Protein AF-A0A8T5RHP3-F1 (afdb_monomer)

Structure (mmCIF, N/CA/C/O backbone):
data_AF-A0A8T5RHP3-F1
#
_entry.id   AF-A0A8T5RHP3-F1
#
loop_
_atom_site.group_PDB
_atom_site.id
_atom_site.type_symbol
_atom_site.label_atom_id
_atom_site.label_alt_id
_atom_site.label_comp_id
_atom_site.label_asym_id
_atom_site.label_entity_id
_atom_site.label_seq_id
_atom_site.pdbx_PDB_ins_code
_atom_site.Cartn_x
_atom_site.Cartn_y
_atom_site.Cartn_z
_atom_site.occupancy
_atom_site.B_iso_or_equiv
_atom_site.auth_seq_id
_atom_site.auth_comp_id
_atom_site.auth_asym_id
_atom_site.auth_atom_id
_atom_site.pdbx_PDB_model_num
ATOM 1 N N . MET A 1 1 ? 2.870 8.423 -18.802 1.00 62.84 1 MET A N 1
ATOM 2 C CA . MET A 1 1 ? 1.723 9.366 -18.897 1.00 62.84 1 MET A CA 1
ATOM 3 C C . MET A 1 1 ? 0.392 8.752 -18.457 1.00 62.84 1 MET A C 1
ATOM 5 O O . MET A 1 1 ? -0.281 9.373 -17.650 1.00 62.84 1 MET A O 1
ATOM 9 N N . ILE A 1 2 ? 0.019 7.544 -18.900 1.00 67.19 2 ILE A N 1
ATOM 10 C CA . ILE A 1 2 ? -1.266 6.898 -18.538 1.00 67.19 2 ILE A CA 1
ATOM 11 C C . ILE A 1 2 ? -1.497 6.760 -17.023 1.00 67.19 2 ILE A C 1
ATOM 13 O O . ILE A 1 2 ? -2.566 7.125 -16.545 1.00 67.19 2 ILE A O 1
ATOM 17 N N . ASN A 1 3 ? -0.492 6.339 -16.250 1.00 66.88 3 ASN A N 1
ATOM 18 C CA . ASN A 1 3 ? -0.630 6.206 -14.790 1.00 66.88 3 ASN A CA 1
ATOM 19 C C . ASN A 1 3 ? -0.923 7.544 -14.092 1.00 66.88 3 ASN A C 1
ATOM 21 O O . ASN A 1 3 ? -1.651 7.577 -13.105 1.00 66.88 3 ASN A O 1
ATOM 25 N N . TRP A 1 4 ? -0.428 8.653 -14.645 1.00 73.12 4 TRP A N 1
ATOM 26 C CA . TRP A 1 4 ? -0.701 10.004 -14.148 1.00 73.12 4 TRP A CA 1
ATOM 27 C C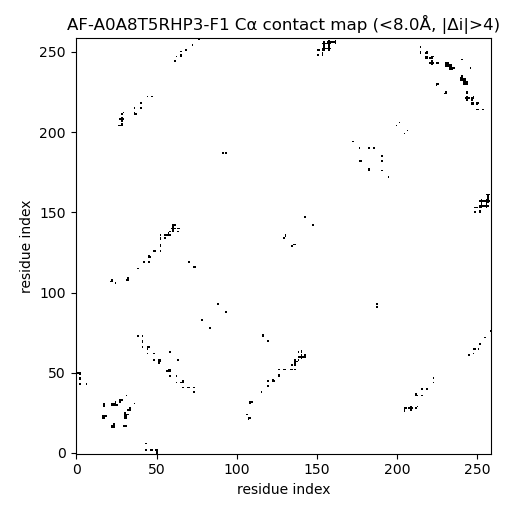 . TRP A 1 4 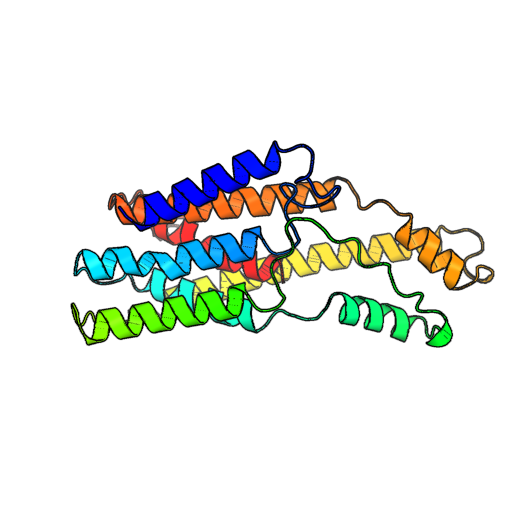? -2.092 10.491 -14.527 1.00 73.12 4 TRP A C 1
ATOM 29 O O . TRP A 1 4 ? -2.729 11.180 -13.740 1.00 73.12 4 TRP A O 1
ATOM 39 N N . ILE A 1 5 ? -2.589 10.090 -15.697 1.00 75.56 5 ILE A N 1
ATOM 40 C CA . ILE A 1 5 ? -3.966 10.364 -16.110 1.00 75.56 5 ILE A CA 1
ATOM 41 C C . ILE A 1 5 ? -4.929 9.592 -15.205 1.00 75.56 5 ILE A C 1
ATOM 43 O O . ILE A 1 5 ? -5.842 10.187 -14.645 1.00 75.56 5 ILE A O 1
ATOM 47 N N . ILE A 1 6 ? -4.691 8.296 -14.983 1.00 69.75 6 ILE A N 1
ATOM 48 C CA . ILE A 1 6 ? -5.521 7.465 -14.100 1.00 69.75 6 ILE A CA 1
ATOM 49 C C . ILE A 1 6 ? -5.439 7.970 -12.657 1.00 69.75 6 ILE A C 1
ATOM 51 O O . ILE A 1 6 ? -6.472 8.191 -12.029 1.00 69.75 6 ILE A O 1
ATOM 55 N N . GLY A 1 7 ? -4.229 8.208 -12.144 1.00 72.69 7 GLY A N 1
ATOM 56 C CA . GLY A 1 7 ? -4.012 8.745 -10.801 1.00 72.69 7 GLY A CA 1
ATOM 57 C C . GLY A 1 7 ? -4.630 10.132 -10.618 1.00 72.69 7 GLY A C 1
ATOM 58 O O . GLY A 1 7 ? -5.253 10.389 -9.593 1.00 72.69 7 GLY A O 1
ATOM 59 N N . GLY A 1 8 ? -4.530 10.995 -11.631 1.00 75.81 8 GLY A N 1
ATOM 60 C CA . GLY A 1 8 ? -5.132 12.327 -11.659 1.00 75.81 8 GLY A CA 1
ATOM 61 C C . GLY A 1 8 ? -6.658 12.281 -11.677 1.00 75.81 8 GLY A C 1
ATOM 62 O O . GLY A 1 8 ? -7.287 12.935 -10.851 1.00 75.81 8 GLY A O 1
ATOM 63 N N . ILE A 1 9 ? -7.259 11.456 -12.542 1.00 78.88 9 ILE A N 1
ATOM 64 C CA . ILE A 1 9 ? -8.713 11.224 -12.575 1.00 78.88 9 ILE A CA 1
ATOM 65 C C . ILE A 1 9 ? -9.193 10.710 -11.216 1.00 78.88 9 ILE A C 1
ATOM 67 O O . ILE A 1 9 ? -10.188 11.206 -10.695 1.00 78.88 9 ILE A O 1
ATOM 71 N N . PHE A 1 10 ? -8.469 9.770 -10.603 1.00 71.06 10 PHE A N 1
ATOM 72 C CA . PHE A 1 10 ? -8.808 9.251 -9.278 1.00 71.06 10 PHE A CA 1
ATOM 73 C C . PHE A 1 10 ? -8.688 10.306 -8.176 1.00 71.06 10 PHE A C 1
ATOM 75 O O . PHE A 1 10 ? -9.570 10.393 -7.325 1.00 71.06 10 PHE A O 1
ATOM 82 N N . LEU A 1 11 ? -7.629 11.117 -8.183 1.00 73.25 11 LEU A N 1
ATOM 83 C CA . LEU A 1 11 ? -7.450 12.214 -7.229 1.00 73.25 11 LEU A CA 1
ATOM 84 C C . LEU A 1 11 ? -8.576 13.239 -7.350 1.00 73.25 11 LEU A C 1
ATOM 86 O O . LEU A 1 11 ? -9.179 13.605 -6.344 1.00 73.25 11 LEU A O 1
ATOM 90 N N . VAL A 1 12 ? -8.895 13.653 -8.577 1.00 76.19 12 VAL A N 1
ATOM 91 C CA . VAL A 1 12 ? -10.005 14.567 -8.867 1.00 76.19 12 VAL A CA 1
ATOM 92 C C . VAL A 1 12 ? -11.328 13.954 -8.412 1.00 76.19 12 VAL A C 1
ATOM 94 O O . VAL A 1 12 ? -12.097 14.618 -7.726 1.00 76.19 12 VAL A O 1
ATOM 97 N N . TRP A 1 13 ? -11.568 12.675 -8.701 1.00 77.75 13 TRP A N 1
ATOM 98 C CA . TRP A 1 13 ? -12.765 11.960 -8.263 1.00 77.75 13 TRP A CA 1
ATOM 99 C C . TRP A 1 13 ? -12.890 11.896 -6.734 1.00 77.75 13 TRP A C 1
ATOM 101 O O . TRP A 1 13 ? -13.970 12.140 -6.199 1.00 77.75 13 TRP A O 1
ATOM 111 N N . ILE A 1 14 ? -11.791 11.651 -6.012 1.00 70.75 14 ILE A N 1
ATOM 112 C CA . ILE A 1 14 ? -11.758 11.672 -4.540 1.00 70.75 14 ILE A CA 1
ATOM 113 C C . ILE A 1 14 ? -12.071 13.067 -4.004 1.00 70.75 14 ILE A C 1
ATOM 115 O O . ILE A 1 14 ? -12.852 13.199 -3.064 1.00 70.75 14 ILE A O 1
ATOM 119 N N . VAL A 1 15 ? -11.473 14.105 -4.591 1.00 71.12 15 VAL A N 1
ATOM 120 C CA . VAL A 1 15 ? -11.717 15.497 -4.200 1.00 71.12 15 VAL A CA 1
ATOM 121 C C . VAL A 1 15 ? -13.187 15.858 -4.431 1.00 71.12 15 VAL A C 1
ATOM 123 O O . VAL A 1 15 ? -13.833 16.348 -3.509 1.00 71.12 15 VAL A O 1
ATOM 126 N N . ILE A 1 16 ? -13.745 15.543 -5.602 1.00 75.25 16 ILE A N 1
ATOM 127 C CA . ILE A 1 16 ? -15.156 15.792 -5.934 1.00 75.25 16 ILE A CA 1
ATOM 128 C C . ILE A 1 16 ? -16.083 15.062 -4.959 1.00 75.25 16 ILE A C 1
ATOM 130 O O . ILE A 1 16 ? -16.964 15.688 -4.372 1.00 75.25 16 ILE A O 1
ATOM 134 N N . ASN A 1 17 ? -15.869 13.764 -4.728 1.00 68.75 17 ASN A N 1
ATOM 135 C CA . ASN A 1 17 ? -16.715 12.988 -3.818 1.00 68.75 17 ASN A CA 1
ATOM 136 C C . ASN A 1 17 ? -16.620 13.467 -2.371 1.00 68.75 17 ASN A C 1
ATOM 138 O O . ASN A 1 17 ? -17.617 13.427 -1.655 1.00 68.75 17 ASN A O 1
ATOM 142 N N . ARG A 1 18 ? -15.455 13.960 -1.943 1.00 66.19 18 ARG A N 1
ATOM 143 C CA . ARG A 1 18 ? -15.273 14.525 -0.604 1.00 66.19 18 ARG A CA 1
ATOM 144 C C . ARG A 1 18 ? -16.071 15.812 -0.395 1.00 66.19 18 ARG A C 1
ATOM 146 O O . ARG A 1 18 ? -16.533 16.057 0.715 1.00 66.19 18 ARG A O 1
ATOM 153 N N . PHE A 1 19 ? -16.196 16.640 -1.429 1.00 69.00 19 PHE A N 1
ATOM 154 C CA . PHE A 1 19 ? -16.951 17.894 -1.365 1.00 69.00 19 PHE A CA 1
ATOM 155 C C . PHE A 1 19 ? -18.428 17.739 -1.761 1.00 69.00 19 PHE A C 1
ATOM 157 O O . PHE A 1 19 ? -19.196 18.693 -1.637 1.00 69.00 19 PHE A O 1
ATOM 164 N N . SER A 1 20 ? -18.847 16.549 -2.198 1.00 67.25 20 SER A N 1
ATOM 165 C CA . SER A 1 20 ? -20.248 16.247 -2.487 1.00 67.25 20 SER A CA 1
ATOM 166 C C . SER A 1 20 ? -21.051 16.062 -1.194 1.00 67.25 20 SER A C 1
ATOM 168 O O . SER A 1 20 ? -20.592 15.404 -0.259 1.00 67.25 20 SER A O 1
ATOM 170 N N . ARG A 1 21 ? -22.270 16.621 -1.144 1.00 58.06 21 ARG A N 1
ATOM 171 C CA . ARG A 1 21 ? -23.157 16.596 0.038 1.00 58.06 21 ARG A CA 1
ATOM 172 C C . ARG A 1 21 ? -23.527 15.182 0.503 1.00 58.06 21 ARG A C 1
ATOM 174 O O . ARG A 1 21 ? -23.739 14.994 1.694 1.00 58.06 21 ARG A O 1
ATOM 181 N N . ASP A 1 22 ? -23.518 14.209 -0.406 1.00 61.59 22 ASP A N 1
ATOM 182 C CA . ASP A 1 22 ? -23.956 12.830 -0.139 1.00 61.59 22 ASP A CA 1
ATOM 183 C C . ASP A 1 22 ? -22.793 11.833 0.034 1.00 61.59 22 ASP A C 1
ATOM 185 O O . ASP A 1 22 ? -23.007 10.656 0.319 1.00 61.59 22 ASP A O 1
ATOM 189 N N . GLY A 1 23 ? -21.545 12.273 -0.170 1.00 54.34 23 GLY A N 1
ATOM 190 C CA . GLY A 1 23 ? -20.377 11.385 -0.228 1.00 54.34 23 GLY A CA 1
ATOM 191 C C . GLY A 1 23 ? -19.639 11.197 1.096 1.00 54.34 23 GLY A C 1
ATOM 192 O O . GLY A 1 23 ? -18.803 10.301 1.208 1.00 54.34 23 GLY A O 1
ATOM 193 N N . ASN A 1 24 ? -19.915 12.039 2.092 1.00 58.12 24 ASN A N 1
ATOM 194 C CA . ASN A 1 24 ? -19.127 12.086 3.314 1.00 58.12 24 ASN A CA 1
ATOM 195 C C . ASN A 1 24 ? -19.679 11.085 4.335 1.00 58.12 24 ASN A C 1
ATOM 197 O O . ASN A 1 24 ? -20.732 11.303 4.930 1.00 58.12 24 ASN A O 1
ATOM 201 N N . VAL A 1 25 ? -18.971 9.975 4.543 1.00 64.19 25 VAL A N 1
ATOM 202 C CA . VAL A 1 25 ? -19.300 9.070 5.647 1.00 64.19 25 VAL A CA 1
ATOM 203 C C . VAL A 1 25 ? -18.809 9.721 6.935 1.00 64.19 25 VAL A C 1
ATOM 205 O O . VAL A 1 25 ? -17.596 9.839 7.148 1.00 64.19 25 VAL A O 1
ATOM 208 N N . GLU A 1 26 ? -19.746 10.161 7.780 1.00 61.28 26 GLU A N 1
ATOM 209 C CA . GLU A 1 26 ? -19.419 10.696 9.100 1.00 61.28 26 GLU A CA 1
ATOM 210 C C . GLU A 1 26 ? -18.501 9.712 9.844 1.00 61.28 26 GLU A C 1
ATOM 212 O O . GLU A 1 26 ? -18.644 8.492 9.755 1.00 61.28 26 GLU A O 1
ATOM 217 N N . ASP A 1 27 ? -17.502 10.255 10.541 1.00 64.38 27 ASP A N 1
ATOM 218 C CA . ASP A 1 27 ? -16.540 9.505 11.353 1.00 64.38 27 ASP A CA 1
ATOM 219 C C . ASP A 1 27 ? -15.509 8.620 10.627 1.00 64.38 27 ASP A C 1
ATOM 221 O O . ASP A 1 27 ? -14.769 7.884 11.294 1.00 64.38 27 ASP A O 1
ATOM 225 N N . GLN A 1 28 ? -15.378 8.716 9.299 1.00 66.00 28 GLN A N 1
ATOM 226 C CA . GLN A 1 28 ? -14.381 7.948 8.541 1.00 66.00 28 GLN A CA 1
ATOM 227 C C . GLN A 1 28 ? -13.243 8.794 7.946 1.00 66.00 28 GLN A C 1
ATOM 229 O O . GLN A 1 28 ? -13.429 9.958 7.580 1.00 66.00 28 GLN A O 1
ATOM 234 N N . PRO A 1 29 ? -12.024 8.224 7.837 1.00 60.09 29 PRO A N 1
ATOM 235 C CA . PRO A 1 29 ? -10.878 8.957 7.329 1.00 60.09 29 PRO A CA 1
ATOM 236 C C . PRO A 1 29 ? -11.067 9.392 5.878 1.00 60.09 29 PRO A C 1
ATOM 238 O O . PRO A 1 29 ? -11.331 8.568 5.006 1.00 60.09 29 PRO A O 1
ATOM 241 N N . LEU A 1 30 ? -10.883 10.695 5.631 1.00 63.16 30 LEU A N 1
ATOM 242 C CA . LEU A 1 30 ? -11.125 11.364 4.342 1.00 63.16 30 LEU A CA 1
ATOM 243 C C . LEU A 1 30 ? -12.587 11.312 3.859 1.00 63.16 30 LEU A C 1
ATOM 245 O O . LEU A 1 30 ? -12.832 11.591 2.690 1.00 63.16 30 LEU A O 1
ATOM 249 N N . GLY A 1 31 ? -13.539 10.962 4.732 1.00 66.56 31 GLY A N 1
ATOM 250 C CA . GLY A 1 31 ? -14.938 10.753 4.348 1.00 66.56 31 GLY A CA 1
ATOM 251 C C . GLY A 1 31 ? -15.167 9.483 3.527 1.00 66.56 31 GLY A C 1
ATOM 252 O O . GLY A 1 31 ? -16.266 9.269 3.026 1.00 66.56 31 GLY A O 1
ATOM 253 N N . LEU A 1 32 ? -14.135 8.645 3.370 1.00 70.38 32 LEU A N 1
ATOM 254 C CA . LEU A 1 32 ? -14.169 7.453 2.529 1.00 70.38 32 LEU A CA 1
ATOM 255 C C . LEU A 1 32 ? -14.383 6.186 3.364 1.00 70.38 32 LEU A C 1
ATOM 257 O O . LEU A 1 32 ? -13.851 6.102 4.475 1.00 70.38 32 LEU A O 1
ATOM 261 N N . PRO A 1 33 ? -15.045 5.153 2.800 1.00 68.94 33 PR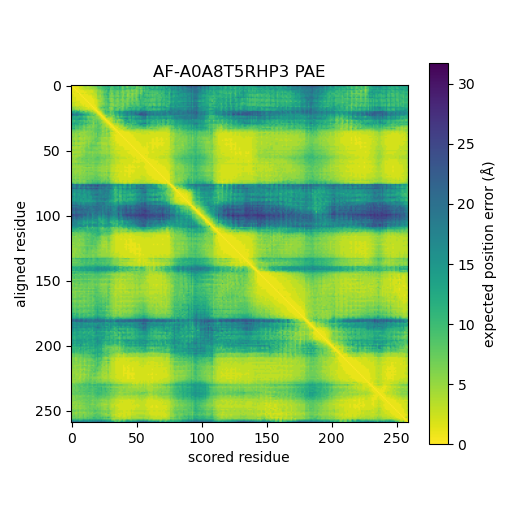O A N 1
ATOM 262 C CA . PRO A 1 33 ? -15.198 3.856 3.445 1.00 68.94 33 PRO A CA 1
ATOM 263 C C . PRO A 1 33 ? -13.869 3.287 3.961 1.00 68.94 33 PRO A C 1
ATOM 265 O O . PRO A 1 33 ? -12.815 3.420 3.318 1.00 68.94 33 PRO A O 1
ATOM 268 N N . ARG A 1 34 ? -13.908 2.589 5.099 1.00 70.50 34 ARG A N 1
ATOM 269 C CA . ARG A 1 34 ? -12.749 1.898 5.676 1.00 70.50 34 ARG A CA 1
ATOM 270 C C . ARG A 1 34 ? -12.065 1.029 4.619 1.00 70.50 34 ARG A C 1
ATOM 272 O O . ARG A 1 34 ? -12.685 0.210 3.950 1.00 70.50 34 ARG A O 1
ATOM 279 N N . GLY A 1 35 ? -10.754 1.219 4.480 1.00 77.62 35 GLY A N 1
ATOM 280 C CA . GLY A 1 35 ? -9.927 0.472 3.530 1.00 77.62 35 GLY A CA 1
ATOM 281 C C . GLY A 1 35 ? -9.809 1.103 2.140 1.00 77.62 35 GLY A C 1
ATOM 282 O O . GLY A 1 35 ? -8.958 0.655 1.378 1.00 77.62 35 GLY A O 1
ATOM 283 N N . THR A 1 36 ? -10.550 2.173 1.826 1.00 82.06 36 THR A N 1
ATOM 284 C CA . THR A 1 36 ? -10.473 2.837 0.508 1.00 82.06 36 THR A CA 1
ATOM 285 C C . THR A 1 36 ? -9.091 3.421 0.236 1.00 82.06 36 THR A C 1
ATOM 287 O O . THR A 1 36 ? -8.524 3.169 -0.818 1.00 82.06 36 THR A O 1
ATOM 290 N N . VAL A 1 37 ? -8.491 4.132 1.200 1.00 83.69 37 VAL A N 1
ATOM 291 C CA . VAL A 1 37 ? -7.138 4.701 1.022 1.00 83.69 37 VAL A CA 1
ATOM 292 C C . VAL A 1 37 ? -6.100 3.610 0.785 1.00 83.69 37 VAL A C 1
ATOM 294 O O . VAL A 1 37 ? -5.234 3.744 -0.069 1.00 83.69 37 VAL A O 1
ATOM 297 N N . ARG A 1 38 ? -6.217 2.498 1.513 1.00 87.75 38 ARG A N 1
ATOM 298 C CA . ARG A 1 38 ? -5.341 1.344 1.332 1.00 87.75 38 ARG A CA 1
ATOM 299 C C . ARG A 1 38 ? -5.513 0.737 -0.057 1.00 87.75 38 ARG A C 1
ATOM 301 O O . ARG A 1 38 ? -4.521 0.537 -0.739 1.00 87.75 38 ARG A O 1
ATOM 308 N N . ALA A 1 39 ? -6.755 0.504 -0.482 1.00 88.81 39 ALA A N 1
ATOM 309 C CA . ALA A 1 39 ? -7.066 0.025 -1.825 1.00 88.81 39 ALA A CA 1
ATOM 310 C C . ALA A 1 39 ? -6.497 0.953 -2.903 1.00 88.81 39 ALA A C 1
ATOM 312 O O . ALA A 1 39 ? -5.914 0.476 -3.868 1.00 88.81 39 ALA A O 1
ATOM 313 N N . LEU A 1 40 ? -6.611 2.266 -2.710 1.00 87.94 40 LEU A N 1
ATOM 314 C CA . LEU A 1 40 ? -6.076 3.266 -3.624 1.00 87.94 40 LEU A CA 1
ATOM 315 C C . LEU A 1 40 ? -4.548 3.206 -3.707 1.00 87.94 40 LEU A C 1
ATOM 317 O O . LEU A 1 40 ? -4.014 3.116 -4.806 1.00 87.94 40 LEU A O 1
ATOM 321 N N . ILE A 1 41 ? -3.855 3.207 -2.563 1.00 91.31 41 ILE A N 1
ATOM 322 C CA . ILE A 1 41 ? -2.394 3.053 -2.507 1.00 91.31 41 ILE A CA 1
ATOM 323 C C . ILE A 1 41 ? -1.984 1.767 -3.231 1.00 91.31 41 ILE A C 1
ATOM 325 O O . ILE A 1 41 ? -1.094 1.797 -4.076 1.00 91.31 41 ILE A O 1
ATOM 329 N N . THR A 1 42 ? -2.669 0.654 -2.953 1.00 92.88 42 THR A N 1
ATOM 330 C CA . THR A 1 42 ? -2.401 -0.625 -3.611 1.00 92.88 42 THR A CA 1
ATOM 331 C C . THR A 1 42 ? -2.595 -0.533 -5.123 1.00 92.88 42 THR A C 1
ATOM 333 O O . THR A 1 42 ? -1.710 -0.937 -5.864 1.00 92.88 42 THR A O 1
ATOM 336 N N . LEU A 1 43 ? -3.707 0.030 -5.600 1.00 92.50 43 LEU A N 1
ATOM 337 C CA . LEU A 1 43 ? -3.986 0.163 -7.033 1.00 92.50 43 LEU A CA 1
ATOM 338 C C . LEU A 1 43 ? -2.966 1.057 -7.743 1.00 92.50 43 LEU A C 1
ATOM 340 O O . LEU A 1 43 ? -2.506 0.711 -8.829 1.00 92.50 43 LEU A O 1
ATOM 344 N N . ILE A 1 44 ? -2.584 2.178 -7.131 1.00 92.56 44 ILE A N 1
ATOM 345 C CA . ILE A 1 44 ? -1.590 3.100 -7.688 1.00 92.56 44 ILE A CA 1
ATOM 346 C C . ILE A 1 44 ? -0.231 2.400 -7.825 1.00 92.56 44 ILE A C 1
ATOM 348 O O . ILE A 1 44 ? 0.375 2.448 -8.891 1.00 92.56 44 ILE A O 1
ATOM 352 N N . VAL A 1 45 ? 0.231 1.704 -6.783 1.00 94.75 45 VAL A N 1
ATOM 353 C CA . VAL A 1 45 ? 1.531 1.016 -6.815 1.00 94.75 45 VAL A CA 1
ATOM 354 C C . VAL A 1 45 ? 1.510 -0.179 -7.772 1.00 94.75 45 VAL A C 1
ATOM 356 O O . VAL A 1 45 ? 2.439 -0.347 -8.553 1.00 94.75 45 VAL A O 1
ATOM 359 N N . VAL A 1 46 ? 0.441 -0.981 -7.776 1.00 95.19 46 VAL A N 1
ATOM 360 C CA . VAL A 1 46 ? 0.323 -2.181 -8.628 1.00 95.19 46 VAL A CA 1
ATOM 361 C C . VAL A 1 46 ? 0.125 -1.836 -10.106 1.00 95.19 46 VAL A C 1
ATOM 363 O O . VAL A 1 46 ? 0.547 -2.604 -10.962 1.00 95.19 46 VAL A O 1
ATOM 366 N N . SER A 1 47 ? -0.460 -0.682 -10.433 1.00 94.50 47 SER A N 1
ATOM 367 C CA . SER A 1 47 ? -0.542 -0.194 -11.821 1.00 94.50 47 SER A CA 1
ATOM 368 C C . SER A 1 47 ? 0.729 0.520 -12.293 1.00 94.50 47 SER A C 1
ATOM 370 O O . SER A 1 47 ? 0.931 0.702 -13.496 1.00 94.50 47 SER A O 1
ATOM 372 N N . PHE A 1 48 ? 1.627 0.895 -11.379 1.00 94.81 48 PHE A N 1
ATOM 373 C CA . PHE A 1 48 ? 2.843 1.628 -11.720 1.00 94.81 48 PHE A CA 1
ATOM 374 C C . PHE A 1 48 ? 3.746 0.932 -12.766 1.00 94.81 48 PHE A C 1
ATOM 376 O O . PHE A 1 48 ? 4.203 1.624 -13.681 1.00 94.81 48 PHE A O 1
ATOM 383 N N . PRO A 1 49 ? 3.935 -0.408 -12.748 1.00 95.44 49 PRO A N 1
ATOM 384 C CA . PRO A 1 49 ? 4.733 -1.125 -13.746 1.00 95.44 49 PRO A CA 1
ATOM 385 C C . PRO A 1 49 ? 4.306 -0.932 -15.201 1.00 95.44 49 PRO A C 1
ATOM 387 O O . PRO A 1 49 ? 5.150 -1.062 -16.083 1.00 95.44 49 PRO A O 1
ATOM 390 N N . PHE A 1 50 ? 3.042 -0.585 -15.487 1.00 94.75 50 PHE A N 1
ATOM 391 C CA . PHE A 1 50 ? 2.615 -0.325 -16.868 1.00 94.75 50 PHE A CA 1
ATOM 392 C C . PHE A 1 50 ? 3.464 0.750 -17.543 1.00 94.75 50 PHE A C 1
ATOM 394 O O . PHE A 1 50 ? 3.735 0.645 -18.734 1.00 94.75 50 PHE A O 1
ATOM 401 N N . MET A 1 51 ? 3.912 1.763 -16.794 1.00 93.38 51 MET A N 1
ATOM 402 C CA . MET A 1 51 ? 4.784 2.795 -17.346 1.00 93.38 51 MET A CA 1
ATOM 403 C C . MET A 1 51 ? 6.076 2.186 -17.901 1.00 93.38 51 MET A C 1
ATOM 405 O O . MET A 1 51 ? 6.380 2.435 -19.060 1.00 93.38 51 MET A O 1
ATOM 409 N N . TYR A 1 52 ? 6.757 1.357 -17.110 1.00 94.19 52 TYR A N 1
ATOM 410 C CA . TYR A 1 52 ? 8.000 0.683 -17.496 1.00 94.19 52 TYR A CA 1
ATOM 411 C C . TYR A 1 52 ? 7.800 -0.288 -18.661 1.00 94.19 52 TYR A C 1
ATOM 413 O O . TYR A 1 52 ? 8.601 -0.319 -19.591 1.00 94.19 52 TYR A O 1
ATOM 421 N N . LEU A 1 53 ? 6.683 -1.026 -18.671 1.00 94.88 53 LEU A N 1
ATOM 422 C CA . LEU A 1 53 ? 6.344 -1.898 -19.797 1.00 94.88 53 LEU A CA 1
ATOM 423 C C . LEU A 1 53 ? 6.173 -1.105 -21.101 1.00 94.88 53 LEU A C 1
ATOM 425 O O . LEU A 1 53 ? 6.637 -1.539 -22.154 1.00 94.88 53 LEU A O 1
ATOM 429 N N . PHE A 1 54 ? 5.535 0.066 -21.048 1.00 93.81 54 PHE A N 1
ATOM 430 C CA . PHE A 1 54 ? 5.349 0.902 -22.234 1.00 93.81 54 PHE A CA 1
ATOM 431 C C . PHE A 1 54 ? 6.622 1.641 -22.660 1.00 93.81 54 PHE A C 1
ATOM 433 O O . PHE A 1 54 ? 6.814 1.844 -23.858 1.00 93.81 54 PHE A O 1
ATOM 440 N N . THR A 1 55 ? 7.493 2.024 -21.722 1.00 93.56 55 THR A N 1
ATOM 441 C CA . THR A 1 55 ? 8.796 2.642 -22.028 1.00 93.56 55 THR A CA 1
ATOM 442 C C . THR A 1 55 ? 9.879 1.623 -22.378 1.00 93.56 55 THR A C 1
ATOM 444 O O . THR A 1 55 ? 10.936 2.017 -22.859 1.00 93.56 55 THR A O 1
ATOM 447 N N . LYS A 1 56 ? 9.596 0.320 -22.230 1.00 95.06 56 LYS A N 1
ATOM 448 C CA . LYS A 1 56 ? 10.552 -0.786 -22.408 1.00 95.06 56 LYS A CA 1
ATOM 449 C C . LYS A 1 56 ? 11.752 -0.695 -21.457 1.00 95.06 56 LYS A C 1
ATOM 451 O O . LYS A 1 56 ? 12.861 -1.080 -21.812 1.00 95.06 56 LYS A O 1
ATOM 456 N N . GLU A 1 57 ? 11.523 -0.171 -20.262 1.00 93.75 57 GLU A N 1
ATOM 457 C CA . GLU A 1 57 ? 12.539 -0.014 -19.224 1.00 93.75 57 GLU A CA 1
ATOM 458 C C . GLU A 1 57 ? 12.419 -1.119 -18.173 1.00 93.75 57 GLU A C 1
ATOM 460 O O . GLU A 1 57 ? 11.337 -1.652 -17.923 1.00 93.75 57 GLU A O 1
ATOM 465 N N . GLU A 1 58 ? 13.533 -1.446 -17.521 1.00 94.12 58 GLU A N 1
ATOM 466 C CA . GLU A 1 58 ? 13.524 -2.380 -16.397 1.00 94.12 58 GLU A CA 1
ATOM 467 C C . GLU A 1 58 ? 12.713 -1.811 -15.227 1.00 94.12 58 GLU A C 1
ATOM 469 O O . GLU A 1 58 ? 12.851 -0.645 -14.851 1.00 94.12 58 GLU A O 1
ATOM 474 N N . ILE A 1 59 ? 11.866 -2.651 -14.628 1.00 94.44 59 ILE A N 1
ATOM 475 C CA . ILE A 1 59 ? 11.091 -2.263 -13.449 1.00 94.44 59 ILE A CA 1
ATOM 476 C C . ILE A 1 59 ? 12.023 -2.314 -12.233 1.00 94.44 59 ILE A C 1
ATOM 478 O O . ILE A 1 59 ? 12.583 -3.375 -11.952 1.00 94.44 59 ILE A O 1
ATOM 482 N N . PRO A 1 60 ? 12.156 -1.224 -11.456 1.00 93.56 60 PRO A N 1
ATOM 483 C CA . PRO A 1 60 ? 12.980 -1.236 -10.255 1.00 93.56 60 PRO A CA 1
ATOM 484 C C . PRO A 1 60 ? 12.545 -2.334 -9.277 1.00 93.56 60 PRO A C 1
ATOM 486 O O . PRO A 1 60 ? 11.366 -2.429 -8.921 1.00 93.56 60 PRO A O 1
ATOM 489 N N . GLY A 1 61 ? 13.503 -3.129 -8.789 1.00 92.38 61 GLY A N 1
ATOM 490 C CA . GLY A 1 61 ? 13.231 -4.277 -7.912 1.00 92.38 61 GLY A CA 1
ATOM 491 C C . GLY A 1 61 ? 12.421 -3.918 -6.660 1.00 92.38 61 GLY A C 1
ATOM 492 O O . GLY A 1 61 ? 11.517 -4.652 -6.267 1.00 92.38 61 GLY A O 1
ATOM 493 N N . LEU A 1 62 ? 12.644 -2.729 -6.090 1.00 91.88 62 LEU A N 1
ATOM 494 C CA . LEU A 1 62 ? 11.891 -2.254 -4.928 1.00 91.88 62 LEU A CA 1
ATOM 495 C C . LEU A 1 62 ? 10.387 -2.087 -5.204 1.00 91.88 62 LEU A C 1
ATOM 497 O O . LEU A 1 62 ? 9.568 -2.375 -4.331 1.00 91.88 62 LEU A O 1
ATOM 501 N N . ILE A 1 63 ? 10.010 -1.665 -6.417 1.00 94.62 63 ILE A N 1
ATOM 502 C CA . ILE A 1 63 ? 8.603 -1.570 -6.832 1.00 94.62 63 ILE A CA 1
ATOM 503 C C . ILE A 1 63 ? 7.995 -2.969 -6.914 1.00 94.62 63 ILE A C 1
ATOM 505 O O . ILE A 1 63 ? 6.892 -3.177 -6.412 1.00 94.62 63 ILE A O 1
ATOM 509 N N . ILE A 1 64 ? 8.725 -3.939 -7.475 1.00 93.94 64 ILE A N 1
ATOM 510 C CA . ILE A 1 64 ? 8.292 -5.342 -7.536 1.00 93.94 64 ILE A CA 1
ATOM 511 C C . ILE A 1 64 ? 8.027 -5.876 -6.118 1.00 93.94 64 ILE A C 1
ATOM 513 O O . ILE A 1 64 ? 6.968 -6.452 -5.865 1.00 93.94 64 ILE A O 1
ATOM 517 N N . ASN A 1 65 ? 8.918 -5.612 -5.158 1.00 91.38 65 ASN A N 1
ATOM 518 C CA . ASN A 1 65 ? 8.707 -6.030 -3.765 1.00 91.38 65 ASN A CA 1
ATOM 519 C C . ASN A 1 65 ? 7.506 -5.364 -3.127 1.00 91.38 65 ASN A C 1
ATOM 521 O O . ASN A 1 65 ? 6.708 -6.033 -2.473 1.00 91.38 65 ASN A O 1
ATOM 525 N N . ALA A 1 66 ? 7.384 -4.046 -3.300 1.00 93.44 66 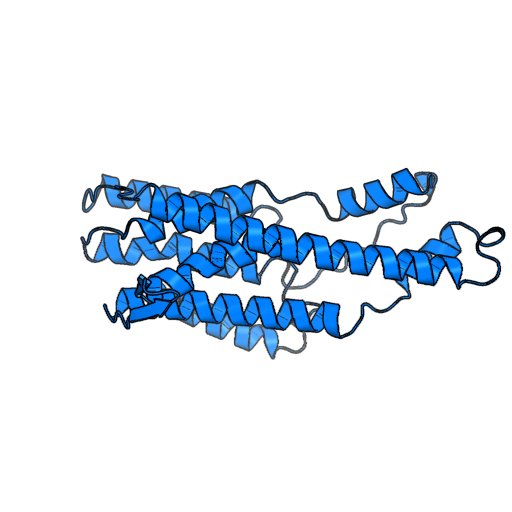ALA A N 1
ATOM 526 C CA . ALA A 1 66 ? 6.265 -3.297 -2.759 1.00 93.44 66 ALA A CA 1
ATOM 527 C C . ALA A 1 66 ? 4.949 -3.887 -3.277 1.00 93.44 66 ALA A C 1
ATOM 529 O O . ALA A 1 66 ? 4.031 -4.096 -2.493 1.00 93.44 66 ALA A O 1
ATOM 530 N N . ILE A 1 67 ? 4.883 -4.249 -4.562 1.00 94.62 67 ILE A N 1
ATOM 531 C CA . ILE A 1 67 ? 3.738 -4.933 -5.172 1.00 94.62 67 ILE A CA 1
ATOM 532 C C . ILE A 1 67 ? 3.467 -6.283 -4.505 1.00 94.62 67 ILE A C 1
ATOM 534 O O . ILE A 1 67 ? 2.333 -6.522 -4.091 1.00 94.62 67 ILE A O 1
ATOM 538 N N . PHE A 1 68 ? 4.474 -7.145 -4.345 1.00 91.62 68 PHE A N 1
ATOM 539 C CA . PHE A 1 68 ? 4.293 -8.446 -3.690 1.00 91.62 68 PHE A CA 1
ATOM 540 C C . PHE A 1 68 ? 3.761 -8.313 -2.264 1.00 91.62 68 PHE A C 1
ATOM 542 O O . PHE A 1 68 ? 2.788 -8.974 -1.900 1.00 91.62 68 PHE A O 1
ATOM 549 N N . ILE A 1 69 ? 4.362 -7.423 -1.478 1.00 89.69 69 ILE A N 1
ATOM 550 C CA . ILE A 1 69 ? 3.979 -7.166 -0.090 1.00 89.69 69 ILE A CA 1
ATOM 551 C C . ILE A 1 69 ? 2.549 -6.630 -0.023 1.00 89.69 69 ILE A C 1
ATOM 553 O O . ILE A 1 69 ? 1.720 -7.119 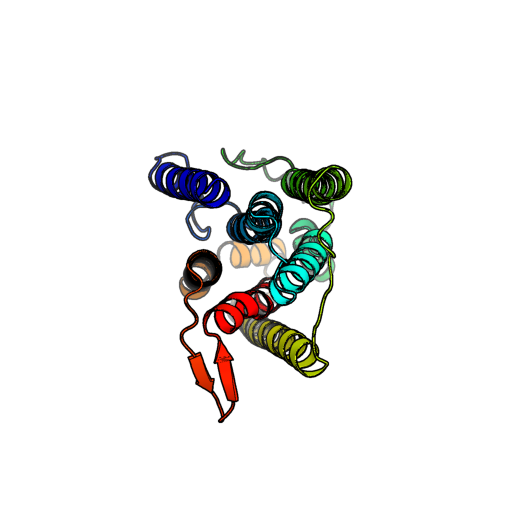0.746 1.00 89.69 69 ILE A O 1
ATOM 557 N N . LEU A 1 70 ? 2.235 -5.650 -0.868 1.00 91.88 70 LEU A N 1
ATOM 558 C CA . LEU A 1 70 ? 0.903 -5.077 -0.976 1.00 91.88 70 LEU A CA 1
ATOM 559 C C . LEU A 1 70 ? -0.152 -6.124 -1.305 1.00 91.88 70 LEU A C 1
ATOM 561 O O . LEU A 1 70 ? -1.207 -6.127 -0.674 1.00 91.88 70 LEU A O 1
ATOM 565 N N . ILE A 1 71 ? 0.118 -6.991 -2.282 1.00 91.50 71 ILE A N 1
ATOM 566 C CA . ILE A 1 71 ? -0.787 -8.068 -2.681 1.00 91.50 71 ILE A CA 1
ATOM 567 C C . ILE A 1 71 ? -0.978 -9.025 -1.508 1.00 91.50 71 ILE A C 1
ATOM 569 O O . ILE A 1 71 ? -2.121 -9.255 -1.115 1.00 91.50 71 ILE A O 1
ATOM 573 N N . ALA A 1 72 ? 0.108 -9.525 -0.914 1.00 89.56 72 ALA A N 1
ATOM 574 C CA . ALA A 1 72 ? 0.048 -10.457 0.207 1.00 89.56 72 ALA A CA 1
ATOM 575 C C . ALA A 1 72 ? -0.856 -9.917 1.321 1.00 89.56 72 ALA A C 1
ATOM 577 O O . ALA A 1 72 ? -1.865 -10.542 1.655 1.00 89.56 72 ALA A O 1
ATOM 578 N N . PHE A 1 73 ? -0.601 -8.690 1.781 1.00 86.19 73 PHE A N 1
ATOM 579 C CA . PHE A 1 73 ? -1.430 -8.080 2.812 1.00 86.19 73 PHE A CA 1
ATOM 580 C C . PHE A 1 73 ? -2.867 -7.851 2.353 1.00 86.19 73 PHE A C 1
ATOM 582 O O . PHE A 1 73 ? -3.801 -8.093 3.114 1.00 86.19 73 PHE A O 1
ATOM 589 N N . TYR A 1 74 ? -3.088 -7.373 1.127 1.00 86.25 74 TYR A N 1
ATOM 590 C CA . TYR A 1 74 ? -4.439 -7.073 0.644 1.00 86.25 74 TYR A CA 1
ATOM 591 C C . TYR A 1 74 ? -5.332 -8.328 0.574 1.00 86.25 74 TYR A C 1
ATOM 593 O O . TYR A 1 74 ? -6.554 -8.270 0.800 1.00 86.25 74 TYR A O 1
ATOM 601 N N . PHE A 1 75 ? -4.729 -9.481 0.283 1.00 85.25 75 PHE A N 1
ATOM 602 C CA . PHE A 1 75 ? -5.412 -10.770 0.281 1.00 85.25 75 PHE A CA 1
ATOM 603 C C . PHE A 1 75 ? -5.547 -11.378 1.683 1.00 85.25 75 PHE A C 1
ATOM 605 O O . PHE A 1 75 ? -6.626 -11.893 1.989 1.00 85.25 75 PHE A O 1
ATOM 612 N N . GLU A 1 76 ? -4.543 -11.234 2.549 1.00 82.75 76 GLU A N 1
ATOM 613 C CA . GLU A 1 76 ? -4.534 -11.771 3.917 1.00 82.75 76 GLU A CA 1
ATOM 614 C C . GLU A 1 76 ? -5.597 -11.120 4.824 1.00 82.75 76 GLU A C 1
ATOM 616 O O . GLU A 1 76 ? -6.294 -11.788 5.588 1.00 82.75 76 GLU A O 1
ATOM 621 N N . THR A 1 77 ? -5.801 -9.807 4.726 1.00 61.47 77 THR A N 1
ATOM 622 C CA . THR A 1 77 ? -6.396 -9.042 5.836 1.00 61.47 77 THR A CA 1
ATOM 623 C C . THR A 1 77 ? -7.899 -8.806 5.714 1.00 61.47 77 THR A C 1
ATOM 625 O O . THR A 1 77 ? -8.373 -7.670 5.692 1.00 61.47 77 THR A O 1
ATOM 628 N N . ARG A 1 78 ? -8.704 -9.864 5.671 1.00 56.56 78 ARG A N 1
ATOM 629 C CA . ARG A 1 78 ? -10.125 -9.710 6.021 1.00 56.56 78 ARG A CA 1
ATOM 630 C C . ARG A 1 78 ? -10.508 -10.659 7.136 1.00 56.56 78 ARG A C 1
ATOM 632 O O . ARG A 1 78 ? -11.286 -11.579 6.920 1.00 56.56 78 ARG A O 1
ATOM 639 N N . LYS A 1 79 ? -10.032 -10.335 8.340 1.00 57.38 79 LYS A N 1
ATOM 640 C CA . LYS A 1 79 ? -10.873 -10.566 9.509 1.00 57.38 79 LYS A CA 1
ATOM 641 C C . LYS A 1 79 ? -12.045 -9.605 9.403 1.00 57.38 79 LYS A C 1
ATOM 643 O O . LYS A 1 79 ? -11.856 -8.395 9.292 1.00 57.38 79 LYS A O 1
ATOM 648 N N . SER A 1 80 ? -13.242 -10.150 9.253 1.00 54.75 80 SER A N 1
ATOM 649 C CA . SER A 1 80 ? -14.461 -9.353 9.119 1.00 54.75 80 SER A CA 1
ATOM 650 C C . SER A 1 80 ? -14.636 -8.491 10.379 1.00 54.75 80 SER A C 1
ATOM 652 O O . SER A 1 80 ? -14.336 -8.971 11.464 1.00 54.75 80 SER A O 1
ATOM 654 N N . GLU A 1 81 ? -15.171 -7.266 10.295 1.00 56.19 81 GLU A N 1
ATOM 655 C CA . GLU A 1 81 ? -15.647 -6.547 11.503 1.00 56.19 81 GLU A CA 1
ATOM 656 C C . GLU A 1 81 ? -16.620 -7.422 12.303 1.00 56.19 81 GLU A C 1
ATOM 658 O O . GLU A 1 81 ? -16.635 -7.391 13.528 1.00 56.19 81 GLU A O 1
ATOM 663 N N . LYS A 1 82 ? -17.341 -8.300 11.594 1.00 58.91 82 LYS A N 1
ATOM 664 C CA . LYS A 1 82 ? -18.157 -9.353 12.185 1.00 58.91 82 LYS A CA 1
ATOM 665 C C . LYS A 1 82 ? -17.341 -10.334 13.033 1.00 58.91 82 LYS A C 1
ATOM 667 O O . LYS A 1 82 ? -17.823 -10.718 14.072 1.00 58.91 82 LYS A O 1
ATOM 672 N N . GLU A 1 83 ? -16.106 -10.685 12.671 1.00 64.88 83 GLU A N 1
ATOM 673 C CA . GLU A 1 83 ? -15.245 -11.541 13.509 1.00 64.88 83 GLU A CA 1
ATOM 674 C C . GLU A 1 83 ? -14.688 -10.819 14.743 1.00 64.88 83 GLU A C 1
ATOM 676 O O . GLU A 1 83 ? -14.500 -11.455 15.780 1.00 64.88 83 GLU A O 1
ATOM 681 N N . GLU A 1 84 ? -14.399 -9.512 14.660 1.00 63.28 84 GLU A N 1
ATOM 682 C CA . GLU A 1 84 ? -14.054 -8.724 15.854 1.00 63.28 84 GLU A CA 1
ATOM 683 C C . GLU A 1 84 ? -15.257 -8.616 16.792 1.00 63.28 84 GLU A C 1
ATOM 685 O O . GLU A 1 84 ? -15.117 -8.844 17.992 1.00 63.28 84 GLU A O 1
ATOM 690 N N . LEU A 1 85 ? -16.440 -8.334 16.241 1.00 63.41 85 LEU A N 1
ATOM 691 C CA . LEU A 1 85 ? -17.685 -8.292 16.996 1.00 63.41 85 LEU A CA 1
ATOM 692 C C . LEU A 1 85 ? -18.022 -9.671 17.579 1.00 63.41 85 LEU A C 1
ATOM 694 O O . LEU A 1 85 ? -18.294 -9.764 18.767 1.00 63.41 85 LEU A O 1
ATOM 698 N N . ASP A 1 86 ? -17.894 -10.747 16.802 1.00 66.62 86 ASP A N 1
ATOM 699 C CA . ASP A 1 86 ? -18.103 -12.128 17.248 1.00 66.62 86 ASP A CA 1
ATOM 700 C C . ASP A 1 86 ? -17.092 -12.524 18.336 1.00 66.62 86 ASP A C 1
ATOM 702 O O . ASP A 1 86 ? -17.429 -13.300 19.226 1.00 66.62 86 ASP A O 1
ATOM 706 N N . ARG A 1 87 ? -15.859 -11.993 18.320 1.00 71.50 87 ARG A N 1
ATOM 707 C CA . ARG A 1 87 ? -14.894 -12.169 19.423 1.00 71.50 87 ARG A CA 1
ATOM 708 C C . ARG A 1 87 ? -15.357 -11.479 20.698 1.00 71.50 87 ARG A C 1
ATOM 710 O O . ARG A 1 87 ? -15.320 -12.104 21.752 1.00 71.50 87 ARG A O 1
ATOM 717 N N . ILE A 1 88 ? -15.791 -10.225 20.596 1.00 66.50 88 ILE A N 1
ATOM 718 C CA . ILE A 1 88 ? -16.297 -9.452 21.737 1.00 66.50 88 ILE A CA 1
ATOM 719 C C . ILE A 1 88 ? -17.565 -10.118 22.294 1.00 66.50 88 ILE A C 1
ATOM 721 O O . ILE A 1 88 ? -17.670 -10.332 23.496 1.00 66.50 88 ILE A O 1
ATOM 725 N N . ILE A 1 89 ? -18.485 -10.548 21.427 1.00 66.31 89 ILE A N 1
ATOM 726 C CA . ILE A 1 89 ? -19.713 -11.267 21.795 1.00 66.31 89 ILE A CA 1
ATOM 727 C C . ILE A 1 89 ? -19.389 -12.618 22.448 1.00 66.31 89 ILE A C 1
ATOM 729 O O . ILE A 1 89 ? -19.980 -12.951 23.475 1.00 66.31 89 ILE A O 1
ATOM 733 N N . LYS A 1 90 ? -18.427 -13.385 21.911 1.00 70.94 90 LYS A N 1
ATOM 734 C CA . LYS A 1 90 ? -17.974 -14.652 22.515 1.00 70.94 90 LYS A CA 1
ATOM 735 C C . LYS A 1 90 ? -17.325 -14.458 23.884 1.00 70.94 90 LYS A C 1
ATOM 737 O O . LYS A 1 90 ? -17.496 -15.319 24.742 1.00 70.94 90 LYS A O 1
ATOM 742 N N . GLU A 1 91 ? -16.604 -13.360 24.102 1.00 63.97 91 GLU A N 1
ATOM 743 C CA . GLU A 1 91 ? -16.067 -13.015 25.425 1.00 63.97 91 GLU A CA 1
ATOM 744 C C . GLU A 1 91 ? -17.175 -12.632 26.420 1.00 63.97 91 GLU A C 1
ATOM 746 O O . GLU A 1 91 ? -17.051 -12.944 27.603 1.00 63.97 91 GLU A O 1
ATOM 751 N N . ILE A 1 92 ? -18.268 -12.022 25.948 1.00 63.59 92 ILE A N 1
ATOM 752 C CA . ILE A 1 92 ? -19.381 -11.545 26.787 1.00 63.59 92 ILE A CA 1
ATOM 753 C C . ILE A 1 92 ? -20.490 -12.614 26.967 1.00 63.59 92 ILE A C 1
ATOM 755 O O . ILE A 1 92 ? -21.327 -12.481 27.847 1.00 63.59 92 ILE A O 1
ATOM 759 N N . LYS A 1 93 ? -20.472 -13.732 26.218 1.00 64.81 93 LYS A N 1
ATOM 760 C CA . LYS A 1 93 ? -21.482 -14.824 26.268 1.00 64.81 93 LYS A CA 1
ATOM 761 C C . LYS A 1 93 ? -22.932 -14.354 26.044 1.00 64.81 93 LYS A C 1
ATOM 763 O O . LYS A 1 93 ? -23.858 -14.847 26.687 1.00 64.81 93 LYS A O 1
ATOM 768 N N . VAL A 1 94 ? -23.148 -13.433 25.110 1.00 59.91 94 VAL A N 1
ATOM 769 C CA . VAL A 1 94 ? -24.506 -12.958 24.792 1.00 59.91 94 VAL A CA 1
ATOM 770 C C . VAL A 1 94 ? -25.273 -14.028 23.984 1.00 59.91 94 VAL A C 1
ATOM 772 O O . VAL A 1 94 ? -24.693 -14.593 23.054 1.00 59.91 94 VAL A O 1
ATOM 775 N N . PRO A 1 95 ? -26.554 -14.319 24.288 1.00 59.75 95 PRO A N 1
ATOM 776 C CA . PRO A 1 95 ? -27.383 -15.231 23.493 1.00 59.75 95 PRO A CA 1
ATOM 777 C C . PRO A 1 95 ? -27.572 -14.744 22.044 1.00 59.75 95 PRO A C 1
ATOM 779 O O . PRO A 1 95 ? -27.883 -13.574 21.815 1.00 59.75 95 PRO A O 1
ATOM 782 N N . GLU A 1 96 ? -27.431 -15.649 21.065 1.00 59.28 96 GLU A N 1
ATOM 783 C CA . GLU A 1 96 ? -27.488 -15.351 19.616 1.00 59.28 96 GLU A CA 1
ATOM 784 C C . GLU A 1 96 ? -28.817 -14.723 19.149 1.00 59.28 96 GLU A C 1
ATOM 786 O O . GLU A 1 96 ? -28.854 -14.040 18.124 1.00 59.28 96 GLU A O 1
ATOM 791 N N . GLU A 1 97 ? -29.900 -14.891 19.913 1.00 57.06 97 GLU A N 1
ATOM 792 C CA . GLU A 1 97 ? -31.243 -14.391 19.582 1.00 57.06 97 GLU A CA 1
ATOM 793 C C . GLU A 1 97 ? -31.354 -12.854 19.543 1.00 57.06 97 GLU A C 1
ATOM 795 O O . GLU A 1 97 ? -32.311 -12.323 18.980 1.00 57.06 97 GLU A O 1
ATOM 800 N N . PHE A 1 98 ? -30.370 -12.121 20.078 1.00 53.72 98 PHE A N 1
ATOM 801 C CA . PHE A 1 98 ? -30.413 -10.657 20.184 1.00 53.72 98 PHE A CA 1
ATOM 802 C C . PHE A 1 98 ? -29.570 -9.902 19.151 1.00 53.72 98 PHE A C 1
ATOM 804 O O . PHE A 1 98 ? -29.507 -8.670 19.201 1.00 53.72 98 PHE A O 1
ATOM 811 N N . ILE A 1 99 ? -28.976 -10.589 18.167 1.00 57.78 99 ILE A N 1
ATOM 812 C CA . ILE A 1 99 ? -28.334 -9.930 17.020 1.00 57.78 99 ILE A CA 1
ATOM 813 C C . ILE A 1 99 ? -29.441 -9.351 16.126 1.00 57.78 99 ILE A C 1
ATOM 815 O O . ILE A 1 99 ? -29.828 -9.932 15.109 1.00 57.78 99 ILE A O 1
ATOM 819 N N . LYS A 1 100 ? -29.990 -8.191 16.511 1.00 51.03 100 LYS A N 1
ATOM 820 C CA . LYS A 1 100 ? -30.805 -7.366 15.615 1.00 51.03 100 LYS A CA 1
ATOM 821 C C . LYS A 1 100 ? -30.009 -7.197 14.324 1.00 51.03 100 LYS A C 1
ATOM 823 O O . LYS A 1 100 ? -28.867 -6.748 14.365 1.00 51.03 100 LYS A O 1
ATOM 828 N N . LYS A 1 101 ? -30.609 -7.576 13.188 1.00 51.78 101 LYS A N 1
ATOM 829 C CA . LYS A 1 101 ? -30.102 -7.235 11.854 1.00 51.78 101 LYS A CA 1
ATOM 830 C C . LYS A 1 101 ? -29.813 -5.735 11.860 1.00 51.78 101 LYS A C 1
ATOM 832 O O . LYS A 1 101 ? -30.758 -4.953 11.824 1.00 51.78 101 LYS A O 1
ATOM 837 N N . GLU A 1 102 ? -28.541 -5.349 11.936 1.00 51.22 102 GLU A N 1
ATOM 838 C CA . GLU A 1 102 ? -28.123 -3.999 11.579 1.00 51.22 102 GLU A CA 1
ATOM 839 C C . GLU A 1 102 ? -28.733 -3.728 10.207 1.00 51.22 102 GLU A C 1
ATOM 841 O O . GLU A 1 102 ? -28.455 -4.446 9.238 1.00 51.22 102 GLU A O 1
ATOM 846 N N . GLU A 1 103 ? -29.645 -2.759 10.137 1.00 49.09 103 GLU A N 1
ATOM 847 C CA . GLU A 1 103 ? -30.124 -2.278 8.856 1.00 49.09 103 GLU A CA 1
ATOM 848 C C . GLU A 1 103 ? -28.888 -1.860 8.076 1.00 49.09 103 GLU A C 1
ATOM 850 O O . GLU A 1 103 ? -28.100 -1.027 8.523 1.00 49.09 103 GLU A O 1
ATOM 855 N N . THR A 1 104 ? -28.662 -2.509 6.936 1.00 51.78 104 THR A N 1
ATOM 856 C CA . THR A 1 104 ? -27.531 -2.190 6.080 1.00 51.78 104 THR A CA 1
ATOM 857 C C . THR A 1 104 ? -27.758 -0.782 5.551 1.00 51.78 104 THR A C 1
ATOM 859 O O . THR A 1 104 ? -28.415 -0.610 4.521 1.00 51.78 104 THR A O 1
ATOM 862 N N . ILE A 1 105 ? -27.257 0.227 6.261 1.00 54.41 105 ILE A N 1
ATOM 863 C CA . ILE A 1 105 ? -27.213 1.598 5.775 1.00 54.41 105 ILE A CA 1
ATOM 864 C C . ILE A 1 105 ? -26.389 1.524 4.493 1.00 54.41 105 ILE A C 1
ATOM 866 O O . ILE A 1 105 ? -25.186 1.251 4.507 1.00 54.41 105 ILE A O 1
ATOM 870 N N . ARG A 1 106 ? -27.067 1.639 3.348 1.00 52.03 106 ARG A N 1
ATOM 871 C CA . ARG A 1 106 ? -26.414 1.585 2.044 1.00 52.03 106 ARG A CA 1
ATOM 872 C C . ARG A 1 106 ? -25.615 2.867 1.890 1.00 52.03 106 ARG A C 1
ATOM 874 O O . ARG A 1 106 ? -26.146 3.891 1.478 1.00 52.03 106 ARG A O 1
ATOM 881 N N . HIS A 1 107 ? -24.336 2.811 2.237 1.00 57.69 107 HIS A N 1
ATOM 882 C CA . HIS A 1 107 ? -23.424 3.901 1.936 1.00 57.69 107 HIS A CA 1
ATOM 883 C C . HIS A 1 107 ? -23.246 3.992 0.410 1.00 57.69 107 HIS A C 1
ATOM 885 O O . HIS A 1 107 ? -22.950 2.973 -0.223 1.00 57.69 107 HIS A O 1
ATOM 891 N N . PRO A 1 108 ? -23.382 5.185 -0.191 1.00 53.50 108 PRO A N 1
ATOM 892 C CA . PRO A 1 108 ? -23.420 5.362 -1.647 1.00 53.50 108 PRO A CA 1
ATOM 893 C C . PRO A 1 108 ? -22.115 4.985 -2.372 1.00 53.50 108 PRO A C 1
ATOM 895 O O . PRO A 1 108 ? -22.103 4.887 -3.594 1.00 53.50 108 PRO A O 1
ATOM 898 N N . LEU A 1 109 ? -21.024 4.722 -1.637 1.00 58.59 109 LEU A N 1
ATOM 899 C CA . LEU A 1 109 ? -19.697 4.408 -2.183 1.00 58.59 109 LEU A CA 1
ATOM 900 C C . LEU A 1 109 ? -19.181 2.994 -1.872 1.00 58.59 109 LEU A C 1
ATOM 902 O O . LEU A 1 109 ? -17.990 2.716 -2.038 1.00 58.59 109 LEU A O 1
ATOM 906 N N . TYR A 1 110 ? -20.032 2.088 -1.386 1.00 62.50 110 TYR A N 1
ATOM 907 C CA . TYR A 1 110 ? -19.569 0.746 -1.042 1.00 62.50 110 TYR A CA 1
ATOM 908 C C . TYR A 1 110 ? -19.399 -0.109 -2.303 1.00 62.50 110 TYR A C 1
ATOM 910 O O . TYR A 1 110 ? -20.353 -0.684 -2.826 1.00 62.50 110 TYR A O 1
ATOM 918 N N . LEU A 1 111 ? -18.164 -0.205 -2.800 1.00 64.88 111 LEU A N 1
ATOM 919 C CA . LEU A 1 111 ? -17.825 -1.163 -3.849 1.00 64.88 111 LEU A CA 1
ATOM 920 C C . LEU A 1 111 ? -18.196 -2.592 -3.395 1.00 64.88 111 LEU A C 1
ATOM 922 O O . LEU A 1 111 ? -18.035 -2.915 -2.210 1.00 64.88 111 LEU A O 1
ATOM 926 N N . PRO A 1 112 ? -18.637 -3.480 -4.312 1.00 70.12 112 PRO A N 1
ATOM 927 C CA . PRO A 1 112 ? -18.943 -4.866 -3.976 1.00 70.12 112 PRO A CA 1
ATOM 928 C C . PRO A 1 112 ? -17.786 -5.512 -3.216 1.00 70.12 112 PRO A C 1
ATOM 930 O O . PRO A 1 112 ? -16.611 -5.261 -3.520 1.00 70.12 112 PRO A O 1
ATOM 933 N N . LYS A 1 113 ? -18.094 -6.369 -2.234 1.00 71.00 113 LYS A N 1
ATOM 934 C CA . LYS A 1 113 ? -17.056 -7.170 -1.572 1.00 71.00 113 LYS A CA 1
ATOM 935 C C . LYS A 1 113 ? -16.245 -7.889 -2.662 1.00 71.00 113 LYS A C 1
ATOM 937 O O . LYS A 1 113 ? -16.814 -8.368 -3.634 1.00 71.00 113 LYS A O 1
ATOM 942 N N . TYR A 1 114 ? -14.919 -7.911 -2.512 1.00 80.94 114 TYR A N 1
ATOM 943 C CA . TYR A 1 114 ? -13.959 -8.508 -3.458 1.00 80.94 114 TYR A CA 1
ATOM 944 C C . TYR A 1 114 ? -13.698 -7.760 -4.775 1.00 80.94 114 TYR A C 1
ATOM 946 O O . TYR A 1 114 ? -12.727 -8.106 -5.441 1.00 80.94 114 TYR A O 1
ATOM 954 N N . SER A 1 115 ? -14.443 -6.703 -5.113 1.00 85.50 115 SER A N 1
ATOM 955 C CA . SER A 1 115 ? -14.212 -5.888 -6.326 1.00 85.50 115 SER A CA 1
ATOM 956 C C . SER A 1 115 ? -12.745 -5.492 -6.532 1.00 85.50 115 SER A C 1
ATOM 958 O O . SER A 1 115 ? -12.165 -5.786 -7.571 1.00 85.50 115 SER A O 1
ATOM 960 N N . VAL A 1 116 ? -12.108 -4.902 -5.517 1.00 87.62 116 VAL A N 1
ATOM 961 C CA . VAL A 1 116 ? -10.702 -4.479 -5.610 1.00 87.62 116 VAL A CA 1
ATOM 962 C C . VAL A 1 116 ? -9.760 -5.675 -5.760 1.00 87.62 116 VAL A C 1
ATOM 964 O O . VAL A 1 116 ? -8.781 -5.581 -6.484 1.00 87.62 116 VAL A O 1
ATOM 967 N N . ARG A 1 117 ? -10.049 -6.823 -5.132 1.00 90.31 117 ARG A N 1
ATOM 968 C CA . ARG A 1 117 ? -9.218 -8.031 -5.289 1.00 90.31 117 ARG A CA 1
ATOM 969 C C . ARG A 1 117 ? -9.276 -8.555 -6.718 1.00 90.31 117 ARG A C 1
ATOM 971 O O . ARG A 1 117 ? -8.237 -8.867 -7.284 1.00 90.31 117 ARG A O 1
ATOM 978 N N . ILE A 1 118 ? -10.474 -8.604 -7.297 1.00 91.25 118 ILE A N 1
ATOM 979 C CA . ILE A 1 118 ? -10.678 -8.987 -8.697 1.00 91.25 118 ILE A CA 1
ATOM 980 C C . ILE A 1 118 ? -9.945 -8.003 -9.614 1.00 91.25 118 ILE A C 1
ATOM 982 O O . ILE A 1 118 ? -9.235 -8.429 -10.518 1.00 91.25 118 ILE A O 1
ATOM 986 N N . LEU A 1 119 ? -10.045 -6.699 -9.338 1.00 91.75 119 LEU A N 1
ATOM 987 C CA . LEU A 1 119 ? -9.336 -5.670 -10.094 1.00 91.75 119 LEU A CA 1
ATOM 988 C C . LEU A 1 119 ? -7.809 -5.819 -9.994 1.00 91.75 119 LEU A C 1
ATOM 990 O O . LEU A 1 119 ? -7.123 -5.681 -11.000 1.00 91.75 119 LEU A O 1
ATOM 994 N N . LEU A 1 120 ? -7.268 -6.136 -8.815 1.00 92.25 120 LEU A N 1
ATOM 995 C CA . LEU A 1 120 ? -5.833 -6.380 -8.639 1.00 92.25 120 LEU A CA 1
ATOM 996 C C . LEU A 1 120 ? -5.367 -7.613 -9.409 1.00 92.25 120 LEU A C 1
ATOM 998 O O . LEU A 1 120 ? -4.356 -7.533 -10.100 1.00 92.25 120 LEU A O 1
ATOM 1002 N N . LEU A 1 121 ? -6.114 -8.721 -9.341 1.00 94.81 121 LEU A N 1
ATOM 1003 C CA . LEU A 1 121 ? -5.822 -9.912 -10.145 1.00 94.81 121 LEU A CA 1
ATOM 1004 C C . LEU A 1 121 ? -5.829 -9.570 -11.631 1.00 94.81 121 LEU A C 1
ATOM 1006 O O . LEU A 1 121 ? -4.884 -9.906 -12.333 1.00 94.81 121 LEU A O 1
ATOM 1010 N N . PHE A 1 122 ? -6.842 -8.832 -12.084 1.00 95.56 122 PHE A N 1
ATOM 1011 C CA . PHE A 1 122 ? -6.937 -8.385 -13.465 1.00 95.56 122 PHE A CA 1
ATOM 1012 C C . PHE A 1 122 ? -5.725 -7.543 -13.889 1.00 95.56 122 PHE A C 1
ATOM 1014 O O . PHE A 1 122 ? -5.145 -7.813 -14.935 1.00 95.56 122 PHE A O 1
ATOM 1021 N N . ILE A 1 123 ? -5.297 -6.570 -13.075 1.00 94.50 123 ILE A N 1
ATOM 1022 C CA . ILE A 1 123 ? -4.120 -5.735 -13.365 1.00 94.50 123 ILE A CA 1
ATOM 1023 C C . ILE A 1 123 ? -2.847 -6.584 -13.455 1.00 94.50 123 ILE A C 1
ATOM 1025 O O . ILE A 1 123 ? -2.076 -6.419 -14.396 1.00 94.50 123 ILE A O 1
ATOM 1029 N N . ILE A 1 124 ? -2.629 -7.504 -12.513 1.00 95.19 124 ILE A N 1
ATOM 1030 C CA . ILE A 1 124 ? -1.444 -8.374 -12.504 1.00 95.19 124 ILE A CA 1
ATOM 1031 C C . ILE A 1 124 ? -1.446 -9.289 -13.731 1.00 95.19 124 ILE A C 1
ATOM 1033 O O . ILE A 1 124 ? -0.437 -9.389 -14.426 1.00 95.19 124 ILE A O 1
ATOM 1037 N N . THR A 1 125 ? -2.583 -9.917 -14.042 1.00 96.81 125 THR A N 1
ATOM 1038 C CA . THR A 1 125 ? -2.740 -10.726 -15.255 1.00 96.81 125 THR A CA 1
ATOM 1039 C C . THR A 1 125 ? -2.460 -9.892 -16.501 1.00 96.81 125 THR A C 1
ATOM 1041 O O . THR A 1 125 ? -1.744 -10.351 -17.386 1.00 96.81 125 THR A O 1
ATOM 1044 N N . LEU A 1 126 ? -2.952 -8.653 -16.557 1.00 96.69 126 LEU A N 1
ATOM 1045 C CA . LEU A 1 126 ? -2.711 -7.749 -17.676 1.00 96.69 126 LEU A CA 1
ATOM 1046 C C . LEU A 1 126 ? -1.223 -7.391 -17.816 1.00 96.69 126 LEU A C 1
ATOM 1048 O O . LEU A 1 126 ? -0.709 -7.422 -18.928 1.00 96.69 126 LEU A O 1
ATOM 1052 N N . ILE A 1 127 ? -0.514 -7.117 -16.715 1.00 95.75 127 ILE A N 1
ATOM 1053 C CA . ILE A 1 127 ? 0.944 -6.884 -16.704 1.00 95.75 127 ILE A CA 1
ATOM 1054 C C . ILE A 1 127 ? 1.686 -8.088 -17.292 1.00 95.75 127 ILE A C 1
ATOM 1056 O O . ILE A 1 127 ? 2.538 -7.915 -18.161 1.00 95.75 127 ILE A O 1
ATOM 1060 N N . VAL A 1 128 ? 1.343 -9.306 -16.860 1.00 96.19 128 VAL A N 1
ATOM 1061 C CA . VAL A 1 128 ? 1.980 -10.540 -17.348 1.00 96.19 128 VAL A CA 1
ATOM 1062 C C . VAL A 1 128 ? 1.700 -10.756 -18.835 1.00 96.19 128 VAL A C 1
ATOM 1064 O O . VAL A 1 128 ? 2.632 -11.005 -19.595 1.00 96.19 128 VAL A O 1
ATOM 1067 N N . VAL A 1 129 ? 0.443 -10.619 -19.266 1.00 97.81 129 VAL A N 1
ATOM 1068 C CA . VAL A 1 129 ? 0.040 -10.795 -20.670 1.00 97.81 129 VAL A CA 1
ATOM 1069 C C . VAL A 1 129 ? 0.712 -9.756 -21.569 1.00 97.81 129 VAL A C 1
ATOM 1071 O O . VAL A 1 129 ? 1.283 -10.120 -22.595 1.00 97.81 129 VAL A O 1
ATOM 1074 N N . ILE A 1 130 ? 0.700 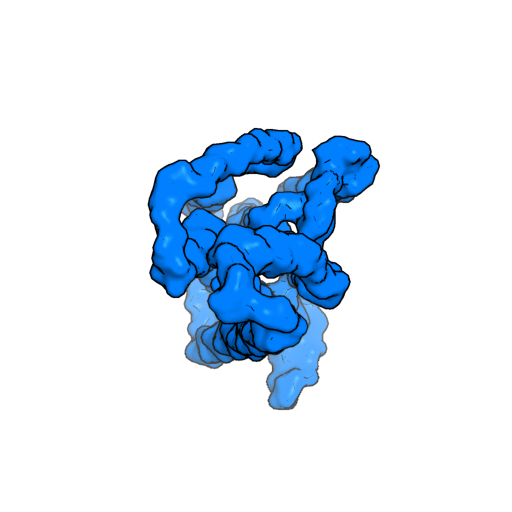-8.477 -21.179 1.00 96.94 130 ILE A N 1
ATOM 1075 C CA . ILE A 1 130 ? 1.360 -7.407 -21.939 1.00 96.94 130 ILE A CA 1
ATOM 1076 C C . ILE A 1 130 ? 2.866 -7.649 -22.013 1.00 96.94 130 ILE A C 1
ATOM 1078 O O . ILE A 1 130 ? 3.446 -7.469 -23.078 1.00 96.94 130 ILE A O 1
ATOM 1082 N N . ASN A 1 131 ? 3.508 -8.071 -20.921 1.00 96.88 131 ASN A N 1
ATOM 1083 C CA . ASN A 1 131 ? 4.942 -8.342 -20.942 1.00 96.88 131 ASN A CA 1
ATOM 1084 C C . ASN A 1 131 ? 5.292 -9.549 -21.827 1.00 96.88 131 ASN A C 1
ATOM 1086 O O . ASN A 1 131 ? 6.269 -9.492 -22.569 1.00 96.88 131 ASN A O 1
ATOM 1090 N N . TYR A 1 132 ? 4.470 -10.604 -21.792 1.00 97.25 132 TYR A N 1
ATOM 1091 C CA . TYR A 1 132 ? 4.651 -11.821 -22.589 1.00 97.25 132 TYR A CA 1
ATOM 1092 C C . TYR A 1 132 ? 4.583 -11.555 -24.099 1.00 97.25 132 TYR A C 1
ATOM 1094 O O . TYR A 1 132 ? 5.453 -12.003 -24.843 1.00 97.25 132 TYR A O 1
ATOM 1102 N N . TYR A 1 133 ? 3.579 -10.794 -24.549 1.00 97.75 133 TYR A N 1
ATOM 1103 C CA . TYR A 1 133 ? 3.422 -10.422 -25.963 1.00 97.75 133 TYR A CA 1
ATOM 1104 C C . TYR A 1 133 ? 4.210 -9.169 -26.369 1.00 97.75 133 TYR A C 1
ATOM 1106 O O . TYR A 1 133 ? 4.211 -8.798 -27.541 1.00 97.75 133 TYR A O 1
ATOM 1114 N N . GLY A 1 134 ? 4.825 -8.483 -25.408 1.00 95.56 134 GLY A N 1
ATOM 1115 C CA . GLY A 1 134 ? 5.417 -7.167 -25.597 1.00 95.56 134 GLY A CA 1
ATOM 1116 C C . GLY A 1 134 ? 6.922 -7.161 -25.331 1.00 95.56 134 GLY A C 1
ATOM 1117 O O . GLY A 1 134 ? 7.661 -7.875 -26.004 1.00 95.56 134 GLY A O 1
ATOM 1118 N N . PRO A 1 135 ? 7.407 -6.307 -24.415 1.00 94.94 135 PRO A N 1
ATOM 1119 C CA . PRO A 1 135 ? 8.831 -6.004 -24.283 1.00 94.94 135 PRO A CA 1
ATOM 1120 C C . PRO A 1 135 ? 9.671 -7.120 -23.646 1.00 94.94 135 PRO A C 1
ATOM 1122 O O . PRO A 1 135 ? 10.891 -7.008 -23.676 1.00 94.94 135 PRO A O 1
ATOM 1125 N N . GLN A 1 136 ? 9.050 -8.166 -23.082 1.00 95.88 136 GLN A N 1
ATOM 1126 C CA . GLN A 1 136 ? 9.739 -9.295 -22.440 1.00 95.88 136 GLN A CA 1
ATOM 1127 C C . GLN A 1 136 ? 10.746 -8.859 -21.360 1.00 95.88 136 GLN A C 1
ATOM 1129 O O . GLN A 1 136 ? 11.814 -9.450 -21.206 1.00 95.88 136 GLN A O 1
ATOM 1134 N N . ILE A 1 137 ? 10.398 -7.822 -20.592 1.00 94.06 137 ILE A N 1
ATOM 1135 C CA . ILE A 1 137 ? 11.236 -7.301 -19.509 1.00 94.06 137 ILE A CA 1
ATOM 1136 C C . ILE A 1 137 ? 11.337 -8.364 -18.407 1.00 94.06 137 ILE A C 1
ATOM 1138 O O . ILE A 1 137 ? 10.300 -8.882 -17.970 1.00 94.06 137 ILE A O 1
ATOM 1142 N N . PRO A 1 138 ? 12.546 -8.693 -17.923 1.00 91.50 138 PRO A N 1
ATOM 1143 C CA . PRO A 1 138 ? 12.699 -9.621 -16.817 1.00 91.50 138 PRO A CA 1
ATOM 1144 C C . PRO A 1 138 ? 12.144 -9.004 -15.528 1.00 91.50 138 PRO A C 1
ATOM 1146 O O . PRO A 1 138 ? 12.496 -7.891 -15.141 1.00 91.50 138 PRO A O 1
ATOM 1149 N N . PHE A 1 139 ? 11.290 -9.745 -14.822 1.00 87.62 139 PHE A N 1
ATOM 1150 C CA . PHE A 1 139 ? 10.828 -9.370 -13.482 1.00 87.62 139 PHE A CA 1
ATOM 1151 C C . PHE A 1 139 ? 11.861 -9.800 -12.427 1.00 87.62 139 PHE A C 1
ATOM 1153 O O . PHE A 1 139 ? 11.585 -10.634 -11.565 1.00 87.62 139 PHE A O 1
ATOM 1160 N N . GLU A 1 140 ? 13.080 -9.269 -12.525 1.00 84.50 140 GLU A N 1
ATOM 1161 C CA . GLU A 1 140 ? 14.163 -9.565 -11.587 1.00 84.50 140 GLU A CA 1
ATOM 1162 C C . GLU A 1 140 ? 14.065 -8.700 -10.329 1.00 84.50 140 GLU A C 1
ATOM 1164 O O . GLU A 1 140 ? 14.165 -7.476 -10.357 1.00 84.50 140 GLU A O 1
ATOM 1169 N N . SER A 1 141 ? 13.937 -9.359 -9.182 1.00 76.31 141 SER A N 1
ATOM 1170 C CA . SER A 1 141 ? 14.040 -8.717 -7.878 1.00 76.31 141 SER A CA 1
ATOM 1171 C C . SER A 1 141 ? 15.491 -8.784 -7.391 1.00 76.31 141 SER A C 1
ATOM 1173 O O . SER A 1 141 ? 15.863 -9.702 -6.658 1.00 76.31 141 SER A O 1
ATOM 1175 N N . ARG A 1 142 ? 16.326 -7.815 -7.785 1.00 76.88 142 ARG A N 1
ATOM 1176 C CA . ARG A 1 142 ? 17.728 -7.699 -7.328 1.00 76.88 142 ARG A CA 1
ATOM 1177 C C . ARG A 1 142 ? 17.840 -7.111 -5.922 1.00 76.88 142 ARG A C 1
ATOM 1179 O O . ARG A 1 142 ? 18.545 -6.131 -5.707 1.00 76.88 142 ARG A O 1
ATOM 1186 N N . ASN A 1 143 ? 17.127 -7.692 -4.966 1.00 78.56 143 ASN A N 1
ATOM 1187 C CA . ASN A 1 143 ? 17.228 -7.234 -3.588 1.00 78.56 143 ASN A CA 1
ATOM 1188 C C . ASN A 1 143 ? 18.444 -7.834 -2.928 1.00 78.56 143 ASN A C 1
ATOM 1190 O O . ASN A 1 143 ? 18.686 -9.041 -2.994 1.00 78.56 143 ASN A O 1
ATOM 1194 N N . THR A 1 144 ? 19.144 -6.992 -2.199 1.00 85.62 144 THR A N 1
ATOM 1195 C CA . THR A 1 144 ? 20.118 -7.441 -1.227 1.00 85.62 144 THR A CA 1
ATOM 1196 C C . THR A 1 144 ? 19.399 -7.992 0.008 1.00 85.62 144 THR A C 1
ATOM 1198 O O . THR A 1 144 ? 18.253 -7.649 0.310 1.00 85.62 144 THR A O 1
ATOM 1201 N N . LEU A 1 145 ? 20.093 -8.838 0.774 1.00 83.25 145 LEU A N 1
ATOM 1202 C CA . LEU A 1 145 ? 19.617 -9.281 2.089 1.00 83.25 145 LEU A CA 1
ATOM 1203 C C . LEU A 1 145 ? 19.310 -8.083 3.007 1.00 83.25 145 LEU A C 1
ATOM 1205 O O . LEU A 1 145 ? 18.382 -8.137 3.811 1.00 83.25 145 LEU A O 1
ATOM 1209 N N . PHE A 1 146 ? 20.049 -6.986 2.843 1.00 84.88 146 PHE A N 1
ATOM 1210 C CA . PHE A 1 146 ? 19.838 -5.743 3.573 1.00 84.88 146 PHE A CA 1
ATOM 1211 C C . PHE A 1 146 ? 18.473 -5.103 3.270 1.00 84.88 146 PHE A C 1
ATOM 1213 O O . PHE A 1 146 ? 17.767 -4.731 4.206 1.00 84.88 146 PHE A O 1
ATOM 1220 N N . ASP A 1 147 ? 18.043 -5.066 2.006 1.00 82.44 147 ASP A N 1
ATOM 1221 C CA . ASP A 1 147 ? 16.728 -4.526 1.618 1.00 82.44 147 ASP A CA 1
ATOM 1222 C C . ASP A 1 147 ? 15.584 -5.312 2.268 1.00 82.44 147 ASP A C 1
ATOM 1224 O O . ASP A 1 147 ? 14.627 -4.741 2.794 1.00 82.44 147 ASP A O 1
ATOM 1228 N N . ILE A 1 148 ? 15.714 -6.642 2.292 1.00 86.12 148 ILE A N 1
ATOM 1229 C CA . ILE A 1 148 ? 14.744 -7.536 2.933 1.00 86.12 148 ILE A CA 1
ATOM 1230 C C . ILE A 1 148 ? 14.695 -7.271 4.445 1.00 86.12 148 ILE A C 1
ATOM 1232 O O . ILE A 1 148 ? 13.608 -7.151 5.014 1.00 86.12 148 ILE A O 1
ATOM 1236 N N . LEU A 1 149 ? 15.853 -7.131 5.100 1.00 88.06 149 LEU A N 1
ATOM 1237 C CA . LEU A 1 149 ? 15.921 -6.806 6.527 1.00 88.06 149 LEU A CA 1
ATOM 1238 C C . LEU A 1 149 ? 15.281 -5.450 6.840 1.00 88.06 149 LEU A C 1
ATOM 1240 O O . LEU A 1 149 ? 14.561 -5.340 7.835 1.00 88.06 149 LEU A O 1
ATOM 1244 N N . ILE A 1 150 ? 15.487 -4.434 5.996 1.00 88.81 150 ILE A N 1
ATOM 1245 C CA . ILE A 1 150 ? 14.841 -3.124 6.149 1.00 88.81 150 ILE A CA 1
ATOM 1246 C C . ILE A 1 150 ? 13.322 -3.262 6.047 1.00 88.81 150 ILE A C 1
ATOM 1248 O O . ILE A 1 150 ? 12.610 -2.761 6.916 1.00 88.81 150 ILE A O 1
ATOM 1252 N N . ILE A 1 151 ? 12.817 -3.959 5.025 1.00 88.50 151 ILE A N 1
ATOM 1253 C CA . ILE A 1 151 ? 11.378 -4.187 4.826 1.00 88.50 151 ILE A CA 1
ATOM 1254 C C . ILE A 1 151 ? 10.760 -4.846 6.065 1.00 88.50 151 ILE A C 1
ATOM 1256 O O . ILE A 1 151 ? 9.762 -4.350 6.595 1.00 88.50 151 ILE A O 1
ATOM 1260 N N . ILE A 1 152 ? 11.377 -5.926 6.557 1.00 87.19 152 ILE A N 1
ATOM 1261 C CA . ILE A 1 152 ? 10.919 -6.651 7.749 1.00 87.19 152 ILE A CA 1
ATOM 1262 C C . ILE A 1 152 ? 10.947 -5.735 8.976 1.00 87.19 152 ILE A C 1
ATOM 1264 O O . ILE A 1 152 ? 9.979 -5.681 9.732 1.00 87.19 152 ILE A O 1
ATOM 1268 N N . THR A 1 153 ? 12.025 -4.975 9.159 1.00 91.19 153 THR A N 1
ATOM 1269 C CA . THR A 1 153 ? 12.179 -4.063 10.301 1.00 91.19 153 THR A CA 1
ATOM 1270 C C . THR A 1 153 ? 11.106 -2.976 10.291 1.00 91.19 153 THR A C 1
ATOM 1272 O O . THR A 1 153 ? 10.449 -2.747 11.305 1.00 91.19 153 THR A O 1
ATOM 1275 N N . LEU A 1 154 ? 10.862 -2.342 9.141 1.00 90.94 154 LEU A N 1
ATOM 1276 C CA . LEU A 1 154 ? 9.817 -1.327 8.981 1.00 90.94 154 LEU A CA 1
ATOM 1277 C C . LEU A 1 154 ? 8.421 -1.898 9.232 1.00 90.94 154 LEU A C 1
ATOM 1279 O O . LEU A 1 154 ? 7.589 -1.249 9.869 1.00 90.94 154 LEU A O 1
ATOM 1283 N N . PHE A 1 155 ? 8.170 -3.125 8.780 1.00 87.31 155 PHE A N 1
ATOM 1284 C CA . PHE A 1 155 ? 6.923 -3.815 9.073 1.00 87.31 155 PHE A CA 1
ATOM 1285 C C . PHE A 1 155 ? 6.752 -4.070 10.579 1.00 87.31 155 PHE A C 1
ATOM 1287 O O . PHE A 1 155 ? 5.710 -3.725 11.141 1.00 87.31 155 PHE A O 1
ATOM 1294 N N . ILE A 1 156 ? 7.786 -4.583 11.258 1.00 88.88 156 ILE A N 1
ATOM 1295 C CA . ILE A 1 156 ? 7.791 -4.799 12.715 1.00 88.88 156 ILE A CA 1
ATOM 1296 C C . ILE A 1 156 ? 7.544 -3.486 13.466 1.00 88.88 156 ILE A C 1
ATOM 1298 O O . ILE A 1 156 ? 6.762 -3.467 14.417 1.00 88.88 156 ILE A O 1
ATOM 1302 N N . ILE A 1 157 ? 8.135 -2.373 13.026 1.00 91.88 157 ILE A N 1
ATOM 1303 C CA . ILE A 1 157 ? 7.865 -1.047 13.600 1.00 91.88 157 ILE A CA 1
ATOM 1304 C C . ILE A 1 157 ? 6.369 -0.718 13.502 1.00 91.88 157 ILE A C 1
ATOM 1306 O O . ILE A 1 157 ? 5.763 -0.326 14.501 1.00 91.88 157 ILE A O 1
ATOM 1310 N N . GLY A 1 158 ? 5.749 -0.941 12.339 1.00 86.50 158 GLY A N 1
ATOM 1311 C CA . GLY A 1 158 ? 4.302 -0.796 12.164 1.00 86.50 158 GLY A CA 1
ATOM 1312 C C . GLY A 1 158 ? 3.502 -1.638 13.167 1.00 86.50 158 GLY A C 1
ATOM 1313 O O . GLY A 1 158 ? 2.620 -1.109 13.854 1.00 86.50 158 GLY A O 1
ATOM 1314 N N . LEU A 1 159 ? 3.868 -2.916 13.324 1.00 86.25 159 LEU A N 1
ATOM 1315 C CA . LEU A 1 159 ? 3.236 -3.837 14.277 1.00 86.25 159 LEU A CA 1
ATOM 1316 C C . LEU A 1 159 ? 3.359 -3.360 15.732 1.00 86.25 159 LEU A C 1
ATOM 1318 O O . LEU A 1 159 ? 2.395 -3.457 16.495 1.00 86.25 159 LEU A O 1
ATOM 1322 N N . ILE A 1 160 ? 4.521 -2.834 16.126 1.00 90.25 160 ILE A N 1
ATOM 1323 C CA . ILE A 1 160 ? 4.767 -2.318 17.480 1.00 90.25 160 ILE A CA 1
ATOM 1324 C C . ILE A 1 160 ? 3.899 -1.086 17.742 1.00 90.25 160 ILE A C 1
ATOM 1326 O O . ILE A 1 160 ? 3.210 -1.030 18.764 1.00 90.25 160 ILE A O 1
ATOM 1330 N N . ILE A 1 161 ? 3.871 -0.122 16.813 1.00 88.44 161 ILE A N 1
ATOM 1331 C CA . ILE A 1 161 ? 3.046 1.092 16.940 1.00 88.44 161 ILE A CA 1
ATOM 1332 C C . ILE A 1 161 ? 1.571 0.706 17.107 1.00 88.44 161 ILE A C 1
ATOM 1334 O O . ILE A 1 161 ? 0.867 1.242 17.972 1.00 88.44 161 ILE A O 1
ATOM 1338 N N . ARG A 1 162 ? 1.102 -0.266 16.319 1.00 85.88 162 ARG A N 1
ATOM 1339 C CA . ARG A 1 162 ? -0.238 -0.834 16.459 1.00 85.88 162 ARG A CA 1
ATOM 1340 C C . ARG A 1 162 ? -0.454 -1.475 17.825 1.00 85.88 162 ARG A C 1
ATOM 1342 O O . ARG A 1 162 ? -1.466 -1.198 18.466 1.00 85.88 162 ARG A O 1
ATOM 1349 N N . GLY A 1 163 ? 0.478 -2.310 18.281 1.00 86.06 163 GLY A N 1
ATOM 1350 C CA . GLY A 1 163 ? 0.412 -2.975 19.582 1.00 86.06 163 GLY A CA 1
ATOM 1351 C C . GLY A 1 163 ? 0.249 -1.977 20.727 1.00 86.06 163 GLY A C 1
ATOM 1352 O O . GLY A 1 163 ? -0.665 -2.116 21.540 1.00 86.06 163 GLY A O 1
ATOM 1353 N N . ILE A 1 164 ? 1.051 -0.909 20.732 1.00 88.31 164 ILE A N 1
ATOM 1354 C CA . ILE A 1 164 ? 0.969 0.180 21.718 1.00 88.31 164 ILE A CA 1
ATOM 1355 C C . ILE A 1 164 ? -0.404 0.863 21.662 1.00 88.31 164 ILE A C 1
ATOM 1357 O O . ILE A 1 164 ? -1.041 1.090 22.697 1.00 88.31 164 ILE A O 1
ATOM 1361 N N . LYS A 1 165 ? -0.897 1.168 20.457 1.00 83.94 165 LYS A N 1
ATOM 1362 C CA . LYS A 1 165 ? -2.207 1.802 20.265 1.00 83.94 165 LYS A CA 1
ATOM 1363 C C . LYS A 1 165 ? -3.352 0.918 20.768 1.00 83.94 165 LYS A C 1
ATOM 1365 O O . LYS A 1 165 ? -4.239 1.416 21.466 1.00 83.94 165 LYS A O 1
ATOM 1370 N N . ASN A 1 166 ? -3.324 -0.373 20.446 1.00 81.94 166 ASN A N 1
ATOM 1371 C CA . ASN A 1 166 ? -4.336 -1.341 20.867 1.00 81.94 166 ASN A CA 1
ATOM 1372 C C . ASN A 1 166 ? -4.299 -1.556 22.381 1.00 81.94 166 ASN A C 1
ATOM 1374 O O . ASN A 1 166 ? -5.345 -1.548 23.026 1.00 81.94 166 ASN A O 1
ATOM 1378 N N . TYR A 1 167 ? -3.105 -1.639 22.968 1.00 85.62 167 TYR A N 1
ATOM 1379 C CA . TYR A 1 167 ? -2.933 -1.724 24.414 1.00 85.62 167 TYR A CA 1
ATOM 1380 C C . TYR A 1 167 ? -3.554 -0.519 25.134 1.00 85.62 167 TYR A C 1
ATOM 1382 O O . TYR A 1 167 ? -4.342 -0.689 26.066 1.00 85.62 167 TYR A O 1
ATOM 1390 N N . LYS A 1 168 ? -3.286 0.705 24.654 1.00 86.88 168 LYS A N 1
ATOM 1391 C CA . LYS A 1 168 ? -3.876 1.932 25.213 1.00 86.88 168 LYS A CA 1
ATOM 1392 C C . LYS A 1 168 ? -5.400 1.962 25.063 1.00 86.88 168 LYS A C 1
ATOM 1394 O O . LYS A 1 168 ? -6.091 2.338 26.005 1.00 86.88 168 LYS A O 1
ATOM 1399 N N . LYS A 1 169 ? -5.937 1.532 23.913 1.00 80.62 169 LYS A N 1
ATOM 1400 C CA . LYS A 1 169 ? -7.390 1.427 23.689 1.00 80.62 169 LYS A CA 1
ATOM 1401 C C . LYS A 1 169 ? -8.032 0.454 24.683 1.00 80.62 169 LYS 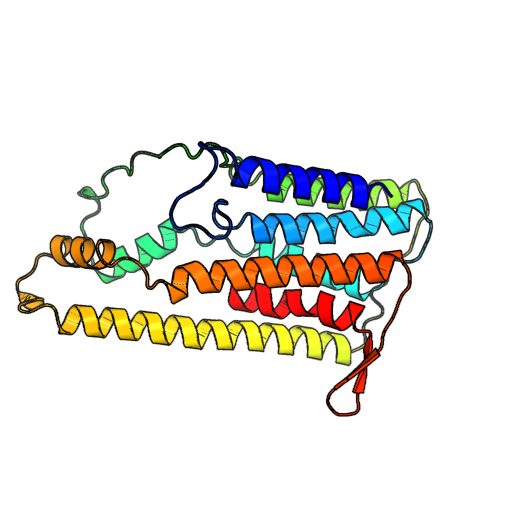A C 1
ATOM 1403 O O . LYS A 1 169 ? -9.000 0.821 25.340 1.00 80.62 169 LYS A O 1
ATOM 1408 N N . ASN A 1 170 ? -7.462 -0.738 24.839 1.00 80.94 170 ASN A N 1
ATOM 1409 C CA . ASN A 1 170 ? -7.983 -1.762 25.744 1.00 80.94 170 ASN A CA 1
ATOM 1410 C C . ASN A 1 170 ? -7.926 -1.316 27.206 1.00 80.94 170 ASN A C 1
ATOM 1412 O O . ASN A 1 170 ? -8.854 -1.581 27.966 1.00 80.94 170 ASN A O 1
ATOM 1416 N N . ARG A 1 171 ? -6.863 -0.607 27.603 1.00 85.75 171 ARG A N 1
ATOM 1417 C CA . ARG A 1 171 ? -6.760 -0.028 28.944 1.00 85.75 171 ARG A CA 1
ATOM 1418 C C . ARG A 1 171 ? -7.847 1.016 29.194 1.00 85.75 171 ARG A C 1
ATOM 1420 O O . ARG A 1 171 ? -8.522 0.921 30.211 1.00 85.75 171 ARG A O 1
ATOM 1427 N N . ASN A 1 172 ? -8.062 1.939 28.256 1.00 82.06 172 ASN A N 1
ATOM 1428 C CA . ASN A 1 172 ? -9.115 2.946 28.380 1.00 82.06 172 ASN A CA 1
ATOM 1429 C C . ASN A 1 172 ? -10.502 2.298 28.497 1.00 82.06 172 ASN A C 1
ATOM 1431 O O . ASN A 1 172 ? -11.264 2.682 29.371 1.00 82.06 172 ASN A O 1
ATOM 1435 N N . ILE A 1 173 ? -10.805 1.281 27.679 1.00 79.94 173 ILE A N 1
ATOM 1436 C CA . ILE A 1 173 ? -12.081 0.548 27.755 1.00 79.94 173 ILE A CA 1
ATOM 1437 C C . ILE A 1 173 ? -12.246 -0.106 29.134 1.00 79.94 173 ILE A C 1
ATOM 1439 O O . ILE A 1 173 ? -13.287 0.051 29.765 1.00 79.94 173 ILE A O 1
ATOM 1443 N N . LYS A 1 174 ? -11.206 -0.782 29.644 1.00 82.88 174 LYS A N 1
ATOM 1444 C CA . LYS A 1 174 ? -11.228 -1.392 30.985 1.00 82.88 174 LYS A CA 1
ATOM 1445 C C . LYS A 1 174 ? -11.426 -0.361 32.096 1.00 82.88 174 LYS A C 1
ATOM 1447 O O . LYS A 1 174 ? -12.160 -0.628 33.043 1.00 82.88 174 LYS A O 1
ATOM 1452 N N . GLU A 1 175 ? -10.780 0.798 31.997 1.00 83.69 175 GLU A N 1
ATOM 1453 C CA . GLU A 1 175 ? -10.948 1.897 32.952 1.00 83.69 175 GLU A CA 1
ATOM 1454 C C . GLU A 1 175 ? -12.367 2.478 32.889 1.00 83.69 175 GLU A C 1
ATOM 1456 O O . GLU A 1 175 ? -12.977 2.692 33.933 1.00 83.69 175 GLU A O 1
ATOM 1461 N N . THR A 1 176 ? -12.946 2.647 31.695 1.00 81.38 176 THR A N 1
ATOM 1462 C CA . THR A 1 176 ? -14.340 3.089 31.549 1.00 81.38 176 THR A CA 1
ATOM 1463 C C . THR A 1 176 ? -15.326 2.082 32.140 1.00 81.38 176 THR A C 1
ATOM 1465 O O . THR A 1 176 ? -16.230 2.494 32.858 1.00 81.38 176 THR A O 1
ATOM 1468 N N . ILE A 1 177 ? -15.115 0.778 31.932 1.00 79.12 177 ILE A N 1
ATOM 1469 C CA . ILE A 1 177 ? -15.934 -0.279 32.552 1.00 79.12 177 ILE A CA 1
ATOM 1470 C C . ILE A 1 177 ? -15.832 -0.229 34.080 1.00 79.12 177 ILE A C 1
ATOM 1472 O O . ILE A 1 177 ? -16.845 -0.311 34.766 1.00 79.12 177 ILE A O 1
ATOM 1476 N N . ARG A 1 178 ? -14.628 -0.031 34.632 1.00 80.56 178 ARG A N 1
ATOM 1477 C CA . ARG A 1 178 ? -14.428 0.100 36.087 1.00 80.56 178 ARG A CA 1
ATOM 1478 C C . ARG A 1 178 ? -15.103 1.334 36.681 1.00 80.56 178 ARG A C 1
ATOM 1480 O O . ARG A 1 178 ? -15.557 1.282 37.819 1.00 80.56 178 ARG A O 1
ATOM 1487 N N . ASN A 1 179 ? -15.131 2.432 35.930 1.00 83.69 179 ASN A N 1
ATOM 1488 C CA . ASN A 1 179 ? -15.698 3.702 36.377 1.00 83.69 179 ASN A CA 1
ATOM 1489 C C . ASN A 1 179 ? -17.224 3.772 36.213 1.00 83.69 179 ASN A C 1
ATOM 1491 O O . ASN A 1 179 ? -17.848 4.657 36.803 1.00 83.69 179 ASN A O 1
ATOM 1495 N N . MET A 1 180 ? -17.839 2.852 35.458 1.00 81.44 180 MET A N 1
ATOM 1496 C CA . MET A 1 180 ? -19.290 2.676 35.463 1.00 81.44 180 MET A CA 1
ATOM 1497 C C . MET A 1 180 ? -19.715 2.172 36.846 1.00 81.44 180 MET A C 1
ATOM 1499 O O . MET A 1 180 ? -19.562 0.997 37.189 1.00 81.44 180 MET A O 1
ATOM 1503 N N . LYS A 1 181 ? -20.208 3.098 37.681 1.00 58.72 181 LYS A N 1
ATOM 1504 C CA . LYS A 1 181 ? -20.801 2.775 38.984 1.00 58.72 181 LYS A CA 1
ATOM 1505 C C . LYS A 1 181 ? -21.844 1.675 38.777 1.00 58.72 181 LYS A C 1
ATOM 1507 O O . LYS A 1 181 ? -22.708 1.819 37.922 1.00 58.72 181 LYS A O 1
ATOM 1512 N N . ASN A 1 182 ? -21.759 0.606 39.567 1.00 64.94 182 ASN A N 1
ATOM 1513 C CA . ASN A 1 182 ? -22.622 -0.575 39.476 1.00 64.94 182 ASN A CA 1
ATOM 1514 C C . ASN A 1 182 ? -22.486 -1.422 38.194 1.00 64.94 182 ASN A C 1
ATOM 1516 O O . ASN A 1 182 ? -23.452 -2.074 37.822 1.00 64.94 182 ASN A O 1
ATOM 1520 N N . TYR A 1 183 ? -21.304 -1.520 37.565 1.00 68.00 183 TYR A N 1
ATOM 1521 C CA . TYR A 1 183 ? -21.085 -2.466 36.448 1.00 68.00 183 TYR A CA 1
ATOM 1522 C C . TYR A 1 183 ? -21.545 -3.906 36.764 1.00 68.00 183 TYR A C 1
ATOM 1524 O O . TYR A 1 183 ? -22.059 -4.583 35.887 1.00 68.00 183 TYR A O 1
ATOM 1532 N N . GLN A 1 184 ? -21.424 -4.349 38.023 1.00 70.50 184 GLN A N 1
ATOM 1533 C CA . GLN A 1 184 ? -21.879 -5.677 38.463 1.00 70.50 184 GLN A CA 1
ATOM 1534 C C . GLN A 1 184 ? -23.407 -5.862 38.424 1.00 70.50 184 GLN A C 1
ATOM 1536 O O . GLN A 1 184 ? -23.866 -6.999 38.439 1.00 70.50 184 GLN A O 1
ATOM 1541 N N . ASN A 1 185 ? -24.177 -4.770 38.386 1.00 74.38 185 ASN A N 1
ATOM 1542 C CA . ASN A 1 185 ? -25.641 -4.788 38.352 1.00 74.38 185 ASN A CA 1
ATOM 1543 C C . ASN A 1 185 ? -26.209 -4.341 36.996 1.00 74.38 185 ASN A C 1
ATOM 1545 O O . ASN A 1 185 ? -27.424 -4.392 36.819 1.00 74.38 185 ASN A O 1
ATOM 1549 N N . LEU A 1 186 ? -25.365 -3.861 36.077 1.00 72.06 186 LEU A N 1
ATOM 1550 C CA . LEU A 1 186 ? -25.790 -3.505 34.726 1.00 72.06 186 LEU A CA 1
ATOM 1551 C C . LEU A 1 186 ? -25.958 -4.780 33.906 1.00 72.06 186 LEU A C 1
ATOM 1553 O O . LEU A 1 186 ? -25.161 -5.713 34.019 1.00 72.06 186 LEU A O 1
ATOM 1557 N N . SER A 1 187 ? -26.984 -4.807 33.062 1.00 78.94 187 SER A N 1
ATOM 1558 C CA . SER A 1 187 ? -27.095 -5.878 32.073 1.00 78.94 187 SER A CA 1
ATOM 1559 C C . SER A 1 187 ? -25.947 -5.7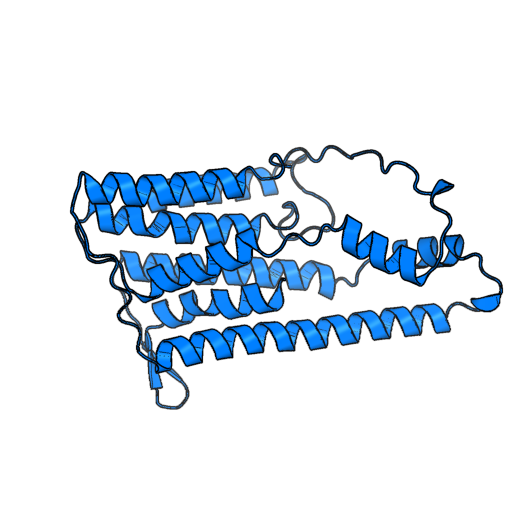74 31.062 1.00 78.94 187 SER A C 1
ATOM 1561 O O . SER A 1 187 ? -25.491 -4.673 30.741 1.00 78.94 187 SER A O 1
ATOM 1563 N N . ASP A 1 188 ? -25.507 -6.902 30.499 1.00 72.19 188 ASP A N 1
ATOM 1564 C CA . ASP A 1 188 ? -24.477 -6.911 29.446 1.00 72.19 188 ASP A CA 1
ATOM 1565 C C . ASP A 1 188 ? -24.847 -5.990 28.264 1.00 72.19 188 ASP A C 1
ATOM 1567 O O . ASP A 1 188 ? -23.977 -5.415 27.611 1.00 72.19 188 ASP A O 1
ATOM 1571 N N . ILE A 1 189 ? -26.149 -5.780 28.039 1.00 68.19 189 ILE A N 1
ATOM 1572 C CA . ILE A 1 189 ? -26.707 -4.878 27.026 1.00 68.19 189 ILE A CA 1
ATOM 1573 C C . ILE A 1 189 ? -26.398 -3.415 27.353 1.00 68.19 189 ILE A C 1
ATOM 1575 O O . ILE A 1 189 ? -25.902 -2.699 26.490 1.00 68.19 189 ILE A O 1
ATOM 1579 N N . GLU A 1 190 ? -26.631 -2.971 28.590 1.00 73.12 190 GLU A N 1
ATOM 1580 C CA . GLU A 1 190 ? -26.319 -1.598 29.014 1.00 73.12 190 GLU A CA 1
ATOM 1581 C C . GLU A 1 190 ? -24.814 -1.326 28.989 1.00 73.12 190 GLU A C 1
ATOM 1583 O O . GLU A 1 190 ? -24.387 -0.202 28.719 1.00 73.12 190 GLU A O 1
ATOM 1588 N N . ILE A 1 191 ? -23.993 -2.349 29.245 1.00 72.19 191 ILE A N 1
ATOM 1589 C CA . ILE A 1 191 ? -22.536 -2.249 29.122 1.00 72.19 191 ILE A CA 1
ATOM 1590 C C . ILE A 1 191 ? -22.154 -2.053 27.651 1.00 72.19 191 ILE A C 1
ATOM 1592 O O . ILE A 1 191 ? -21.381 -1.145 27.342 1.00 72.19 191 ILE A O 1
ATOM 1596 N N . ILE A 1 192 ? -22.708 -2.855 26.737 1.00 70.12 192 ILE A N 1
ATOM 1597 C CA . ILE A 1 192 ? -22.458 -2.729 25.295 1.00 70.12 192 ILE A CA 1
ATOM 1598 C C . ILE A 1 192 ? -22.961 -1.382 24.774 1.00 70.12 192 ILE A C 1
ATOM 1600 O O . ILE A 1 192 ? -22.227 -0.705 24.061 1.00 70.12 192 ILE A O 1
ATOM 1604 N N . GLU A 1 193 ? -24.160 -0.952 25.157 1.00 73.25 193 GLU A N 1
ATOM 1605 C CA . GLU A 1 193 ? -24.742 0.318 24.723 1.00 73.25 193 GLU A CA 1
ATOM 1606 C C . GLU A 1 193 ? -23.931 1.512 25.237 1.00 73.25 193 GLU A C 1
ATOM 1608 O O . GLU A 1 193 ? -23.612 2.413 24.461 1.00 73.25 193 GLU A O 1
ATOM 1613 N N . ASN A 1 194 ? -23.475 1.482 26.495 1.00 74.88 194 ASN A N 1
ATOM 1614 C CA . ASN A 1 194 ? -22.566 2.503 27.015 1.00 74.88 194 ASN A CA 1
ATOM 1615 C C . ASN A 1 194 ? -21.218 2.495 26.290 1.00 74.88 194 ASN A C 1
ATOM 1617 O O . ASN A 1 194 ? -20.702 3.561 25.959 1.00 74.88 194 ASN A O 1
ATOM 1621 N N . ILE A 1 195 ? -20.645 1.322 26.004 1.00 74.31 195 ILE A N 1
ATOM 1622 C CA . ILE A 1 195 ? -19.377 1.213 25.270 1.00 74.31 195 ILE A CA 1
ATOM 1623 C C . ILE A 1 195 ? -19.532 1.692 23.820 1.00 74.31 195 ILE A C 1
ATOM 1625 O O . ILE A 1 195 ? -18.647 2.383 23.318 1.00 74.31 195 ILE A O 1
ATOM 1629 N N . MET A 1 196 ? -20.640 1.374 23.150 1.00 67.44 196 MET A N 1
ATOM 1630 C CA . MET A 1 196 ? -20.947 1.864 21.802 1.00 67.44 196 MET A CA 1
ATOM 1631 C C . MET A 1 196 ? -21.256 3.366 21.793 1.00 67.44 196 MET A C 1
ATOM 1633 O O . MET A 1 196 ? -20.922 4.055 20.830 1.00 67.44 196 MET A O 1
ATOM 1637 N N . GLY A 1 197 ? -21.841 3.885 22.875 1.00 68.38 197 GLY A N 1
ATOM 1638 C CA . GLY A 1 197 ? -22.102 5.306 23.088 1.00 68.38 197 GLY A CA 1
ATOM 1639 C C . GLY A 1 197 ? -20.838 6.135 23.337 1.00 68.38 197 GLY A C 1
ATOM 1640 O O . GLY A 1 197 ? -20.856 7.357 23.151 1.00 68.38 197 GLY A O 1
ATOM 1641 N N . LEU A 1 198 ? -19.712 5.502 23.697 1.00 70.31 198 LEU A N 1
ATOM 1642 C CA . LEU A 1 198 ? -18.418 6.177 23.787 1.00 70.31 198 LEU A CA 1
ATOM 1643 C C . LEU A 1 198 ? -17.966 6.593 22.389 1.00 70.31 198 LEU A C 1
ATOM 1645 O O . LEU A 1 198 ? -17.369 5.820 21.635 1.00 70.31 198 LEU A O 1
ATOM 1649 N N . LYS A 1 199 ? -18.201 7.866 22.058 1.00 67.44 199 LYS A N 1
ATOM 1650 C CA . LYS A 1 199 ? -17.652 8.472 20.846 1.00 67.44 199 LYS A CA 1
ATOM 1651 C C . LYS A 1 199 ? -16.137 8.225 20.825 1.00 67.44 199 LYS A C 1
ATOM 1653 O O . LYS A 1 199 ? -15.451 8.586 21.786 1.00 67.44 199 LYS A O 1
ATOM 1658 N N . PRO A 1 200 ? -15.590 7.633 19.747 1.00 69.19 200 PRO A N 1
ATOM 1659 C CA . PRO A 1 200 ? -14.157 7.402 19.653 1.00 69.19 200 PRO A CA 1
ATOM 1660 C C . PRO A 1 200 ? -13.421 8.725 19.841 1.00 69.19 200 PRO A C 1
ATOM 1662 O O . PRO A 1 200 ? -13.881 9.758 19.342 1.00 69.19 200 PRO A O 1
ATOM 1665 N N . SER A 1 201 ? -12.293 8.704 20.557 1.00 70.25 201 SER A N 1
ATOM 1666 C CA . SER A 1 201 ? -11.565 9.944 20.825 1.00 70.25 201 SER A CA 1
ATOM 1667 C C . SER A 1 201 ? -11.210 10.635 19.509 1.00 70.25 201 SER A C 1
ATOM 1669 O O . SER A 1 201 ? -10.888 9.978 18.513 1.00 70.25 201 SER A O 1
ATOM 1671 N N . TRP A 1 202 ? -11.247 11.968 19.494 1.00 68.00 202 TRP A N 1
ATOM 1672 C CA . TRP A 1 202 ? -10.920 12.744 18.294 1.00 68.00 202 TRP A CA 1
ATOM 1673 C C . TRP A 1 202 ? -9.560 12.334 17.708 1.00 68.00 202 TRP A C 1
ATOM 1675 O O . TRP A 1 202 ? -9.418 12.165 16.503 1.00 68.00 202 TRP A O 1
ATOM 1685 N N . TRP A 1 203 ? -8.585 12.030 18.569 1.00 68.44 203 TRP A N 1
ATOM 1686 C CA . TRP A 1 203 ? -7.270 11.529 18.168 1.00 68.44 203 TRP A CA 1
ATOM 1687 C C . TRP A 1 203 ? -7.304 10.169 17.453 1.00 68.44 203 TRP A C 1
ATOM 1689 O O . TRP A 1 203 ? -6.500 9.931 16.552 1.00 68.44 203 TRP A O 1
ATOM 1699 N N . GLN A 1 204 ? -8.224 9.268 17.811 1.00 71.12 204 GLN A N 1
ATOM 1700 C CA . GLN A 1 204 ? -8.364 7.975 17.134 1.00 71.12 204 GLN A CA 1
ATOM 1701 C C . GLN A 1 204 ? -8.918 8.129 15.713 1.00 71.12 204 GLN A C 1
ATOM 1703 O O . GLN A 1 204 ? -8.369 7.516 14.795 1.00 71.12 204 GLN A O 1
ATOM 1708 N N . LYS A 1 205 ? -9.947 8.967 15.526 1.00 69.44 205 LYS A N 1
ATOM 1709 C CA . LYS A 1 205 ? -10.555 9.234 14.208 1.00 69.44 205 LYS A CA 1
ATOM 1710 C C . LYS A 1 205 ? -9.634 10.081 13.326 1.00 69.44 205 LYS A C 1
ATOM 1712 O O . LYS A 1 205 ? -9.280 9.700 12.207 1.00 69.44 205 LYS A O 1
ATOM 1717 N N . THR A 1 206 ? -9.175 11.210 13.854 1.00 73.56 206 THR A N 1
ATOM 1718 C CA . THR A 1 206 ? -8.384 12.188 13.103 1.00 73.56 206 THR A CA 1
ATOM 1719 C C . THR A 1 206 ? -6.971 11.675 12.836 1.00 73.56 206 THR A C 1
ATOM 1721 O O . THR A 1 206 ? -6.478 11.803 11.719 1.00 73.56 206 THR A O 1
ATOM 1724 N N . GLY A 1 207 ? -6.341 10.989 13.796 1.00 79.50 207 GLY A N 1
ATOM 1725 C CA . GLY A 1 207 ? -4.985 10.456 13.628 1.00 79.50 207 GLY A CA 1
ATOM 1726 C C . GLY A 1 207 ? -4.879 9.397 12.526 1.00 79.50 207 GLY A C 1
ATOM 1727 O O . GLY A 1 207 ? -3.942 9.423 11.733 1.00 79.50 207 GLY A O 1
ATOM 1728 N N . GLN A 1 208 ? -5.865 8.498 12.407 1.00 79.75 208 GLN A N 1
ATOM 1729 C CA . GLN A 1 208 ? -5.899 7.519 11.309 1.00 79.75 208 GLN A CA 1
ATOM 1730 C C . GLN A 1 208 ? -6.086 8.185 9.944 1.00 79.75 208 GLN A C 1
ATOM 1732 O O . GLN A 1 208 ? -5.493 7.744 8.955 1.00 79.75 208 GLN A O 1
ATOM 1737 N N . SER A 1 209 ? -6.893 9.245 9.898 1.00 79.56 209 SER A N 1
ATOM 1738 C CA . SER A 1 209 ? -7.117 10.052 8.697 1.00 79.56 209 SER A CA 1
ATOM 1739 C C . SER A 1 209 ? -5.838 10.726 8.233 1.00 79.56 209 SER A C 1
ATOM 1741 O O . SER A 1 209 ? -5.444 10.560 7.080 1.00 79.56 209 SER A O 1
ATOM 1743 N N . ILE A 1 210 ? -5.164 11.423 9.150 1.00 83.75 210 ILE A N 1
ATOM 1744 C CA . ILE A 1 210 ? -3.917 12.138 8.877 1.00 83.75 210 ILE A CA 1
ATOM 1745 C C . ILE A 1 210 ? -2.840 11.160 8.423 1.00 83.75 210 ILE A C 1
ATOM 1747 O O . ILE A 1 210 ? -2.217 11.395 7.394 1.00 83.75 210 ILE A O 1
ATOM 1751 N N . LEU A 1 211 ? -2.664 10.034 9.123 1.00 86.69 211 LEU A N 1
ATOM 1752 C CA . LEU A 1 211 ? -1.673 9.034 8.732 1.00 86.69 211 LEU A CA 1
ATOM 1753 C C . LEU A 1 211 ? -1.965 8.463 7.341 1.00 86.69 211 LEU A C 1
ATOM 1755 O O . LEU A 1 211 ? -1.060 8.320 6.532 1.00 86.69 211 LEU A O 1
ATOM 1759 N N . SER A 1 212 ? -3.226 8.149 7.043 1.00 86.75 212 SER A N 1
ATOM 1760 C CA . SER A 1 212 ? -3.602 7.614 5.729 1.00 86.75 212 SER A CA 1
ATOM 1761 C C . SER A 1 212 ? -3.347 8.618 4.607 1.00 86.75 212 SER A C 1
ATOM 1763 O O . SER A 1 212 ? -2.869 8.227 3.546 1.00 86.75 212 SER A O 1
ATOM 1765 N N . LEU A 1 213 ? -3.636 9.899 4.847 1.00 86.44 213 LEU A N 1
ATOM 1766 C CA . LEU A 1 213 ? -3.360 10.972 3.898 1.00 86.44 213 LEU A CA 1
ATOM 1767 C C . LEU A 1 213 ? -1.855 11.169 3.707 1.00 86.44 213 LEU A C 1
ATOM 1769 O O . LEU A 1 213 ? -1.391 11.202 2.575 1.00 86.44 213 LEU A O 1
ATOM 1773 N N . PHE A 1 214 ? -1.099 11.238 4.803 1.00 90.81 214 PHE A N 1
ATOM 1774 C CA . PHE A 1 214 ? 0.357 11.332 4.777 1.00 90.81 214 PHE A CA 1
ATOM 1775 C C . PHE A 1 214 ? 0.966 10.191 3.962 1.00 90.81 214 PHE A C 1
ATOM 1777 O O . PHE A 1 214 ? 1.790 10.433 3.087 1.00 90.81 214 PHE A O 1
ATOM 1784 N N . MET A 1 215 ? 0.503 8.962 4.192 1.00 92.75 215 MET A N 1
ATOM 1785 C CA . MET A 1 215 ? 0.976 7.786 3.471 1.00 92.75 215 MET A CA 1
ATOM 1786 C C . MET A 1 215 ? 0.631 7.823 1.987 1.00 92.75 215 MET A C 1
ATOM 1788 O O . MET A 1 215 ? 1.494 7.545 1.163 1.00 92.75 215 MET A O 1
ATOM 1792 N N . LEU A 1 216 ? -0.593 8.210 1.625 1.00 90.31 216 LEU A N 1
ATOM 1793 C CA . LEU A 1 216 ? -0.965 8.383 0.222 1.00 90.31 216 LEU A CA 1
ATOM 1794 C C . LEU A 1 216 ? -0.072 9.427 -0.465 1.00 90.31 216 LEU A C 1
ATOM 1796 O O . LEU A 1 216 ? 0.430 9.175 -1.560 1.00 90.31 216 LEU A O 1
ATOM 1800 N N . THR A 1 217 ? 0.160 10.567 0.189 1.00 90.31 217 THR A N 1
ATOM 1801 C CA . THR A 1 217 ? 1.034 11.628 -0.321 1.00 90.31 217 THR A CA 1
ATOM 1802 C C . THR A 1 217 ? 2.474 11.141 -0.462 1.00 90.31 217 THR A C 1
ATOM 1804 O O . THR A 1 217 ? 3.069 11.333 -1.514 1.00 90.31 217 THR A O 1
ATOM 1807 N N . ALA A 1 218 ? 3.021 10.461 0.548 1.00 94.25 218 ALA A N 1
ATOM 1808 C CA . ALA A 1 218 ? 4.383 9.931 0.529 1.00 94.25 218 ALA A CA 1
ATOM 1809 C C . ALA A 1 218 ? 4.599 8.938 -0.624 1.00 94.25 218 ALA A C 1
ATOM 1811 O O . ALA A 1 218 ? 5.547 9.092 -1.393 1.00 94.25 218 ALA A O 1
ATOM 1812 N N . ILE A 1 219 ? 3.688 7.973 -0.792 1.00 94.25 219 ILE A N 1
ATOM 1813 C CA . ILE A 1 219 ? 3.744 6.987 -1.881 1.00 94.25 219 ILE A CA 1
ATOM 1814 C C . ILE A 1 219 ? 3.622 7.677 -3.238 1.00 94.25 219 ILE A C 1
ATOM 1816 O O . ILE A 1 219 ? 4.405 7.404 -4.141 1.00 94.25 219 ILE A O 1
ATOM 1820 N N . THR A 1 220 ? 2.670 8.598 -3.390 1.00 92.00 220 THR A N 1
ATOM 1821 C CA . THR A 1 220 ? 2.482 9.315 -4.657 1.00 92.00 220 THR A CA 1
ATOM 1822 C C . THR A 1 220 ? 3.737 10.108 -5.017 1.00 92.00 220 THR A C 1
ATOM 1824 O O . THR A 1 220 ? 4.221 9.996 -6.139 1.00 92.00 220 THR A O 1
ATOM 1827 N N . SER A 1 221 ? 4.324 10.830 -4.058 1.00 93.25 221 SER A N 1
ATOM 1828 C CA . SER A 1 221 ? 5.591 11.545 -4.243 1.00 93.25 221 SER A CA 1
ATOM 1829 C C . SER A 1 221 ? 6.741 10.609 -4.621 1.00 93.25 221 SER A C 1
ATOM 1831 O O . SER A 1 221 ? 7.506 10.935 -5.526 1.00 93.25 221 SER A O 1
ATOM 1833 N N . ALA A 1 222 ? 6.838 9.426 -4.003 1.00 95.50 222 ALA A N 1
ATOM 1834 C CA . ALA A 1 222 ? 7.833 8.419 -4.375 1.00 95.50 222 ALA A CA 1
ATOM 1835 C C . ALA A 1 222 ? 7.714 8.027 -5.856 1.00 95.50 222 ALA A C 1
ATOM 1837 O O . ALA A 1 222 ? 8.703 8.022 -6.587 1.00 95.50 222 ALA A O 1
ATOM 1838 N N . LEU A 1 223 ? 6.493 7.756 -6.322 1.00 94.12 223 LEU A N 1
ATOM 1839 C CA . LEU A 1 223 ? 6.224 7.378 -7.711 1.00 94.12 223 LEU A CA 1
ATOM 1840 C C . LEU A 1 223 ? 6.456 8.535 -8.698 1.00 94.12 223 LEU A C 1
ATOM 1842 O O . LEU A 1 223 ? 6.912 8.297 -9.821 1.00 94.12 223 LEU A O 1
ATOM 1846 N N . ILE A 1 224 ? 6.205 9.785 -8.281 1.00 92.38 224 ILE A N 1
ATOM 1847 C CA . ILE A 1 224 ? 6.596 10.979 -9.050 1.00 92.38 224 ILE A CA 1
ATOM 1848 C C . ILE A 1 224 ? 8.110 10.968 -9.245 1.00 92.38 224 ILE A C 1
ATOM 1850 O O . ILE A 1 224 ? 8.566 11.051 -10.381 1.00 92.38 224 ILE A O 1
ATOM 1854 N N . PHE A 1 225 ? 8.885 10.803 -8.170 1.00 95.31 225 PHE A N 1
ATOM 1855 C CA . PHE A 1 225 ? 10.350 10.779 -8.227 1.00 95.31 225 PHE A CA 1
ATOM 1856 C C . PHE A 1 225 ? 10.900 9.651 -9.105 1.00 95.31 225 PHE A C 1
ATOM 1858 O O . PHE A 1 225 ? 11.848 9.879 -9.856 1.00 95.31 225 PHE A O 1
ATOM 1865 N N . TYR A 1 226 ? 10.271 8.471 -9.093 1.00 94.25 226 TYR A N 1
ATOM 1866 C CA . TYR A 1 226 ? 10.587 7.403 -10.047 1.00 94.25 226 TYR A CA 1
ATOM 1867 C C . TYR A 1 226 ? 10.345 7.820 -11.501 1.00 94.25 226 TYR A C 1
ATOM 1869 O O . TYR A 1 226 ? 11.172 7.530 -12.357 1.00 94.25 226 TYR A O 1
ATOM 1877 N N . THR A 1 227 ? 9.249 8.532 -11.776 1.00 92.44 227 THR A N 1
ATOM 1878 C CA . THR A 1 227 ? 8.886 8.971 -13.136 1.00 92.44 227 THR A CA 1
ATOM 1879 C C . THR A 1 227 ? 9.832 10.037 -13.677 1.00 92.44 227 THR A C 1
ATOM 1881 O O . THR A 1 227 ? 10.177 10.003 -14.851 1.00 92.44 227 THR A O 1
ATOM 1884 N N . ILE A 1 228 ? 10.233 11.005 -12.851 1.00 94.25 228 ILE A N 1
ATOM 1885 C CA . ILE A 1 228 ? 11.119 12.101 -13.283 1.00 94.25 228 ILE A CA 1
ATOM 1886 C C . ILE A 1 228 ? 12.608 11.755 -13.140 1.00 94.25 228 ILE A C 1
ATOM 1888 O O . ILE A 1 228 ? 13.455 12.623 -13.326 1.00 94.25 228 ILE A O 1
ATOM 1892 N N . HIS A 1 229 ? 12.924 10.513 -12.755 1.00 93.19 229 HIS A N 1
ATOM 1893 C CA . HIS A 1 229 ? 14.271 10.036 -12.432 1.00 93.19 229 HIS A CA 1
ATOM 1894 C C . HIS A 1 229 ? 15.035 10.922 -11.428 1.00 93.19 229 HIS A C 1
ATOM 1896 O O . HIS A 1 229 ? 16.264 10.896 -11.379 1.00 93.19 229 HIS A O 1
ATOM 1902 N N . TRP A 1 230 ? 14.324 11.681 -10.589 1.00 95.12 230 TRP A N 1
ATOM 1903 C CA . TRP A 1 230 ? 14.935 12.527 -9.569 1.00 95.12 230 TRP A CA 1
ATOM 1904 C C . TRP A 1 230 ? 15.193 11.702 -8.314 1.00 95.12 230 TRP A C 1
ATOM 1906 O O . TRP A 1 230 ? 14.283 11.063 -7.786 1.00 95.12 230 TRP A O 1
ATOM 1916 N N . ASP A 1 231 ? 16.442 11.699 -7.852 1.00 92.75 231 ASP A N 1
ATOM 1917 C CA . ASP A 1 231 ? 16.863 10.880 -6.718 1.00 92.75 231 ASP A CA 1
ATOM 1918 C C . ASP A 1 231 ? 17.610 11.692 -5.655 1.00 92.75 231 ASP A C 1
ATOM 1920 O O . ASP A 1 231 ? 18.834 11.578 -5.515 1.00 92.75 231 ASP A O 1
ATOM 1924 N N . PRO A 1 232 ? 16.907 12.575 -4.922 1.00 94.19 232 PRO A N 1
ATOM 1925 C CA . PRO A 1 232 ? 17.532 13.246 -3.801 1.00 94.19 232 PRO A CA 1
ATOM 1926 C C . PRO A 1 232 ? 17.877 12.193 -2.742 1.00 94.19 232 PRO A C 1
ATOM 1928 O O . PRO A 1 232 ? 17.059 11.336 -2.409 1.00 94.19 232 PRO A O 1
ATOM 1931 N N . ARG A 1 233 ? 19.106 12.235 -2.228 1.00 95.44 233 ARG A N 1
ATOM 1932 C CA . ARG A 1 233 ? 19.592 11.284 -1.222 1.00 95.44 233 ARG A CA 1
ATOM 1933 C C . ARG A 1 233 ? 19.477 11.894 0.167 1.00 95.44 233 ARG A C 1
ATOM 1935 O O . ARG A 1 233 ? 19.880 13.036 0.374 1.00 95.44 233 ARG A O 1
ATOM 1942 N N . ALA A 1 234 ? 18.964 11.123 1.117 1.00 91.94 234 ALA A N 1
ATOM 1943 C CA . ALA A 1 234 ? 19.008 11.457 2.533 1.00 91.94 234 ALA A CA 1
ATOM 1944 C C . ALA A 1 234 ? 20.130 10.660 3.205 1.00 91.94 234 ALA A C 1
ATOM 1946 O O . ALA A 1 234 ? 20.356 9.498 2.868 1.00 91.94 234 ALA A O 1
ATOM 1947 N N . ILE A 1 235 ? 20.832 11.280 4.152 1.00 92.25 235 ILE A N 1
ATOM 1948 C CA . ILE A 1 235 ? 21.809 10.591 4.998 1.00 92.25 235 ILE A CA 1
ATOM 1949 C C . ILE A 1 235 ? 21.1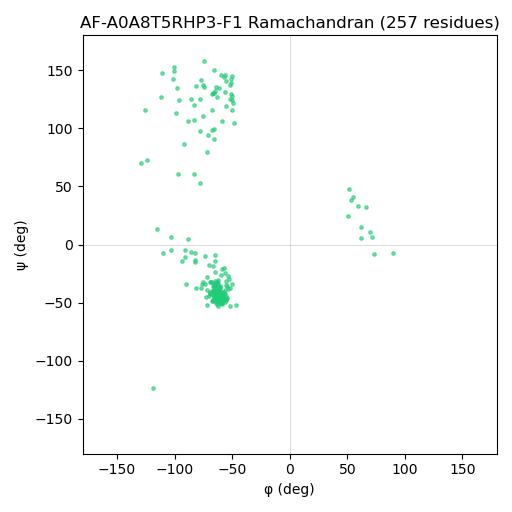07 10.279 6.316 1.00 92.25 235 ILE A C 1
ATOM 1951 O O . ILE A 1 235 ? 20.723 11.191 7.047 1.00 92.25 235 ILE A O 1
ATOM 1955 N N . ILE A 1 236 ? 20.897 8.994 6.592 1.00 89.00 236 ILE A N 1
ATOM 1956 C CA . ILE A 1 236 ? 20.259 8.508 7.817 1.00 89.00 236 ILE A CA 1
ATOM 1957 C C . ILE A 1 236 ? 21.216 7.491 8.442 1.00 89.00 236 ILE A C 1
ATOM 1959 O O . ILE A 1 236 ? 21.483 6.459 7.837 1.00 89.00 236 ILE A O 1
ATOM 1963 N N . PHE A 1 237 ? 21.739 7.785 9.637 1.00 88.94 237 PHE A N 1
ATOM 1964 C CA . PHE A 1 237 ? 22.733 6.941 10.326 1.00 88.94 237 PHE A CA 1
ATOM 1965 C C . PHE A 1 237 ? 23.945 6.579 9.443 1.00 88.94 237 PHE A C 1
ATOM 1967 O O . PHE A 1 237 ? 24.304 5.412 9.335 1.00 88.94 237 PHE A O 1
ATOM 1974 N N . ASP A 1 238 ? 24.528 7.571 8.761 1.00 91.25 238 ASP A N 1
ATOM 1975 C CA . ASP A 1 238 ? 25.641 7.414 7.804 1.00 91.25 238 ASP A CA 1
ATOM 1976 C C . ASP A 1 238 ? 25.349 6.540 6.570 1.00 91.25 238 ASP A C 1
ATOM 1978 O O . ASP A 1 238 ? 26.222 6.329 5.726 1.00 91.25 238 ASP A O 1
ATOM 1982 N N . VAL A 1 239 ? 24.104 6.094 6.388 1.00 89.25 239 VAL A N 1
ATOM 1983 C CA . VAL A 1 239 ? 23.660 5.397 5.180 1.00 89.25 239 VAL A CA 1
ATOM 1984 C C . VAL A 1 239 ? 23.005 6.402 4.236 1.00 89.25 239 VAL A C 1
ATOM 1986 O O . VAL A 1 239 ? 22.063 7.109 4.601 1.00 89.25 239 VAL A O 1
ATOM 1989 N N . SER A 1 240 ? 23.508 6.472 3.002 1.00 93.00 240 SER A N 1
ATOM 1990 C CA . SER A 1 240 ? 22.917 7.288 1.940 1.00 93.00 240 SER A CA 1
ATOM 1991 C C . SER A 1 240 ? 21.775 6.519 1.282 1.00 93.00 240 SER A C 1
ATOM 1993 O O . SER A 1 240 ? 22.017 5.560 0.552 1.00 93.00 240 SER A O 1
ATOM 1995 N N . ILE A 1 241 ? 20.537 6.931 1.554 1.00 91.31 241 ILE A N 1
ATOM 1996 C CA . ILE A 1 241 ? 19.333 6.267 1.049 1.00 91.31 241 ILE A CA 1
ATOM 1997 C C . ILE A 1 241 ? 18.625 7.193 0.044 1.00 91.31 241 ILE A C 1
ATOM 1999 O O . ILE A 1 241 ? 18.334 8.350 0.377 1.00 91.31 241 ILE A O 1
ATOM 2003 N N . PRO A 1 242 ? 18.324 6.709 -1.175 1.00 95.06 242 PRO A N 1
ATOM 2004 C CA . PRO A 1 242 ? 17.409 7.353 -2.118 1.00 95.06 242 PRO A CA 1
ATOM 2005 C C . PRO A 1 242 ? 16.075 7.729 -1.457 1.00 95.06 242 PRO A C 1
ATOM 2007 O O . PRO A 1 242 ? 15.354 6.864 -0.953 1.00 95.06 242 PRO A O 1
ATOM 2010 N N . ILE A 1 243 ? 15.684 9.008 -1.469 1.00 95.00 243 ILE A N 1
ATOM 2011 C CA . ILE A 1 243 ? 14.431 9.452 -0.826 1.00 95.00 243 ILE A CA 1
ATOM 2012 C C . ILE A 1 243 ? 13.218 8.765 -1.460 1.00 95.00 243 ILE A C 1
ATOM 2014 O O . ILE A 1 243 ? 12.276 8.417 -0.751 1.00 95.00 243 ILE A O 1
ATOM 2018 N N . ARG A 1 244 ? 13.233 8.520 -2.775 1.00 95.06 244 ARG A N 1
ATOM 2019 C CA . ARG A 1 244 ? 12.143 7.804 -3.461 1.00 95.06 244 ARG A CA 1
ATOM 2020 C C . ARG A 1 244 ? 11.956 6.379 -2.933 1.00 95.06 244 ARG A C 1
ATOM 2022 O O . ARG A 1 244 ? 10.823 5.939 -2.767 1.00 95.06 244 ARG A O 1
ATOM 2029 N N . GLU A 1 245 ? 13.050 5.691 -2.614 1.00 93.88 245 GLU A N 1
ATOM 2030 C CA . GLU A 1 245 ? 13.017 4.334 -2.065 1.00 93.88 245 GLU A CA 1
ATOM 2031 C C . GLU A 1 245 ? 12.538 4.360 -0.621 1.00 93.88 245 GLU A C 1
ATOM 2033 O O . GLU A 1 245 ? 11.636 3.611 -0.254 1.00 93.88 245 GLU A O 1
ATOM 2038 N N . PHE A 1 246 ? 13.066 5.291 0.177 1.00 94.38 246 PHE A N 1
ATOM 2039 C CA . PHE A 1 246 ? 12.637 5.491 1.555 1.00 94.38 246 PHE A CA 1
ATOM 2040 C C . PHE A 1 246 ? 11.131 5.775 1.653 1.00 94.38 246 PHE A C 1
ATOM 2042 O O . PHE A 1 246 ? 10.426 5.139 2.436 1.00 94.38 246 PHE A O 1
ATOM 2049 N N . LEU A 1 247 ? 10.614 6.690 0.827 1.00 95.38 247 LEU A N 1
ATOM 2050 C CA . LEU A 1 247 ? 9.189 7.022 0.792 1.00 95.38 247 LEU A CA 1
ATOM 2051 C C . LEU A 1 247 ? 8.329 5.828 0.359 1.00 95.38 247 LEU A C 1
ATOM 2053 O O . LEU A 1 247 ? 7.261 5.616 0.935 1.00 95.38 247 LEU A O 1
ATOM 2057 N N . LEU A 1 248 ? 8.786 5.032 -0.615 1.00 95.25 248 LEU A N 1
ATOM 2058 C CA . LEU A 1 248 ? 8.082 3.818 -1.030 1.00 95.25 248 LEU A CA 1
ATOM 2059 C C . LEU A 1 248 ? 8.076 2.769 0.093 1.00 95.25 248 LEU A C 1
ATOM 2061 O O . LEU A 1 248 ? 7.052 2.141 0.347 1.00 95.25 248 LEU A O 1
ATOM 2065 N N . LEU A 1 249 ? 9.184 2.626 0.820 1.00 93.81 249 LEU A N 1
ATOM 2066 C CA . LEU A 1 249 ? 9.331 1.692 1.936 1.00 93.81 249 LEU A CA 1
ATOM 2067 C C . LEU A 1 249 ? 8.423 2.010 3.132 1.00 93.81 249 LEU A C 1
ATOM 2069 O O . LEU A 1 249 ? 8.067 1.088 3.873 1.00 93.81 249 LEU A O 1
ATOM 2073 N N . LEU A 1 250 ? 7.979 3.263 3.300 1.00 94.00 250 LEU A N 1
ATOM 2074 C CA . LEU A 1 250 ? 6.989 3.631 4.324 1.00 94.00 250 LEU A CA 1
ATOM 2075 C C . LEU A 1 250 ? 5.678 2.839 4.184 1.00 94.00 250 LEU A C 1
ATOM 2077 O O . LEU A 1 250 ? 4.932 2.710 5.159 1.00 94.00 250 LEU A O 1
ATOM 2081 N N . ILE A 1 251 ? 5.403 2.261 3.008 1.00 93.44 251 ILE A N 1
ATOM 2082 C CA . ILE A 1 251 ? 4.272 1.354 2.799 1.00 93.44 251 ILE A CA 1
ATOM 2083 C C . ILE A 1 251 ? 4.271 0.202 3.807 1.00 93.44 251 ILE A C 1
ATOM 2085 O O . ILE A 1 251 ? 3.220 -0.144 4.340 1.00 93.44 251 ILE A O 1
ATOM 2089 N N . ASN A 1 252 ? 5.446 -0.326 4.151 1.00 91.94 252 ASN A N 1
ATOM 2090 C CA . ASN A 1 252 ? 5.588 -1.446 5.077 1.00 91.94 252 ASN A CA 1
ATOM 2091 C C . ASN A 1 252 ? 5.175 -1.047 6.496 1.00 91.94 252 ASN A C 1
ATOM 2093 O O . ASN A 1 252 ? 4.453 -1.786 7.166 1.00 91.94 252 ASN A O 1
ATOM 2097 N N . VAL A 1 253 ? 5.554 0.163 6.921 1.00 91.69 253 VAL A N 1
ATOM 2098 C CA . VAL A 1 253 ? 5.149 0.725 8.218 1.00 91.69 253 VAL A CA 1
ATOM 2099 C C . VAL A 1 253 ? 3.636 0.912 8.261 1.00 91.69 253 VAL A C 1
ATOM 2101 O O . VAL A 1 253 ? 2.985 0.543 9.238 1.00 91.69 253 VAL A O 1
ATOM 2104 N N . TYR A 1 254 ? 3.056 1.462 7.192 1.00 91.06 254 TYR A N 1
ATOM 2105 C CA . TYR A 1 254 ? 1.619 1.711 7.120 1.00 91.06 254 TYR A CA 1
ATOM 2106 C C . TYR A 1 254 ? 0.793 0.430 7.172 1.00 91.06 254 TYR A C 1
ATOM 2108 O O . TYR A 1 254 ? -0.199 0.378 7.899 1.00 91.06 254 TYR A O 1
ATOM 2116 N N . PHE A 1 255 ? 1.198 -0.596 6.426 1.00 86.44 255 PHE A N 1
ATOM 2117 C CA . PHE A 1 255 ? 0.504 -1.879 6.412 1.00 86.44 255 PHE A CA 1
ATOM 2118 C C . PHE A 1 255 ? 0.666 -2.615 7.749 1.00 86.44 255 PHE A C 1
ATOM 2120 O O . PHE A 1 255 ? -0.332 -3.067 8.301 1.00 86.44 255 PHE A O 1
ATOM 2127 N N . GLY A 1 256 ? 1.859 -2.597 8.358 1.00 83.69 256 GLY A N 1
ATOM 2128 C CA . GLY A 1 256 ? 2.057 -3.128 9.713 1.00 83.69 256 GLY A CA 1
ATOM 2129 C C . GLY A 1 256 ? 1.248 -2.396 10.791 1.00 83.69 256 GLY A C 1
ATOM 2130 O O . GLY A 1 256 ? 0.799 -3.012 11.754 1.00 83.69 256 GLY A O 1
ATOM 2131 N N . PHE A 1 257 ? 1.023 -1.088 10.633 1.00 84.62 257 PHE A N 1
ATOM 2132 C CA . PHE A 1 257 ? 0.215 -0.300 11.567 1.00 84.62 257 PHE A CA 1
ATOM 2133 C C . PHE A 1 257 ? -1.298 -0.511 11.410 1.00 84.62 257 PHE A C 1
ATOM 2135 O O . PHE A 1 257 ? -2.034 -0.405 12.395 1.00 84.62 257 PHE A O 1
ATOM 2142 N N . ARG A 1 258 ? -1.775 -0.675 10.169 1.00 74.50 258 ARG A N 1
ATOM 2143 C CA . ARG A 1 258 ? -3.202 -0.566 9.834 1.00 74.50 258 ARG A CA 1
ATOM 2144 C C . ARG A 1 258 ? -3.969 -1.881 9.920 1.00 74.50 258 ARG A C 1
ATOM 2146 O O . ARG A 1 258 ? -5.163 -1.816 10.222 1.00 74.50 258 ARG A O 1
ATOM 2153 N N . ASP A 1 259 ? -3.328 -3.001 9.600 1.00 57.75 259 ASP A N 1
ATOM 2154 C CA . ASP A 1 259 ? -3.895 -4.338 9.860 1.00 57.75 259 ASP A CA 1
ATOM 2155 C C . ASP A 1 259 ? -3.915 -4.658 11.351 1.00 57.75 259 ASP A C 1
ATOM 2157 O O . ASP A 1 259 ? -4.324 -5.754 11.782 1.00 57.75 259 ASP A O 1
#

Sequence (259 aa):
MINWIIGGIFLVWIVINRFSRDGNVEDQPLGLPRGTVRALITLIVVSFPFMYLFTKEEIPGLIINAIFILIAFYFETRKSEKEELDRIIKEIKVPEEFIKKEETIRHPLYLPKYSVRILLLFIITLIVVINYYGPQIPFESRNTLFDILIIITLFIIGLIIRGIKNYKKNRNIKETIRNMKNYQNLSDIEIIENIMGLKPSWWQKTGQSILSLFMLTAITSALIFYTIHWDPRAIIFDVSIPIREFLLLLINVYFGFRD

Foldseek 3Di:
DVLCVVLVVVVVVLVVLLPDPQNADPLAFSSHPPCPLLLSLLVSLLLLCVVCQVVLHADALLSLVLNVVSLVLVVPDDPDVVNVVVVVCVVLVDDPVPPDPPPPPPRVPDDPVCPSVVVSVVSVVVSVVSCVVGSVHDSDNPDDPVNVVLLVVLLVLLQVLQVVVVVVVVVVLVVVCVPPVPNVPDDPVVSVVVSVVPDPPPCVSVVLNVVSVVLSVLLVVLSVCVVVVPFDWDQDVNDTDGSSSVSSSNSSSNSSNSD

Radius of gyration: 21.74 Å; Cα contacts (8 Å, |Δi|>4): 206; chains: 1; bounding box: 57×33×65 Å

Mean predicted aligned error: 8.42 Å

Secondary structure (DSSP, 8-state):
-HHHHHHHHHHHHHHHHHHSTTT--TTSGGGSPTTHHHHHHHHHHHHTHHHHHHHTPPPPHHHHHHHHHHHHHHHH----HHHHHHHHHHHHT--GGG---------TT-PPTTHHHHHHHHHHHHHHHHHHHTT---------HHHHHHHHHHHHHHHHHHHHHHHHHHHHHHHHHHHSTTGGGS-HHHHHHHHHHSPPPHHHHHHHHHHHHHHHHHHHHHHHHHHTT--PEEEETTEEEEHHHHHHHHHHHHHHHH-

Solvent-accessible surface area (backbone atoms only — not comparable to full-atom values): 14843 Å² total; per-residue (Å²): 107,67,67,56,51,55,50,46,53,50,52,51,50,52,53,52,40,50,74,35,94,82,45,53,44,83,89,36,47,79,25,40,66,92,62,47,68,58,51,47,50,46,50,56,58,61,52,48,57,56,56,28,58,73,70,64,44,80,61,58,33,68,58,56,50,52,38,53,53,46,50,52,51,70,69,66,71,68,79,47,72,65,53,56,50,50,48,54,41,64,75,68,67,65,70,80,90,70,69,69,78,74,75,79,76,79,59,90,78,71,70,63,89,61,49,67,58,54,51,50,51,49,51,54,51,48,54,50,52,50,31,71,80,53,69,60,66,73,91,58,68,82,68,51,74,65,56,54,52,50,50,52,49,37,23,50,50,11,38,49,57,32,50,57,52,52,52,53,51,54,48,51,52,52,52,51,53,68,66,40,81,60,55,91,76,51,53,74,61,58,52,50,51,52,57,69,64,52,71,73,54,67,66,63,48,50,47,54,24,51,52,52,50,50,49,48,50,38,38,52,52,15,54,49,26,63,72,71,71,52,68,62,66,44,77,56,95,89,40,80,41,46,43,34,56,54,34,46,52,48,52,35,26,51,52,32,40,72,112

pLDDT: mean 80.64, std 13.26, range [49.09, 97.81]